Protein AF-G7QBJ7-F1 (afdb_monomer)

Mean predicted aligned error: 5.15 Å

Organism: NCBI:txid694327

Nearest PDB structures (foldseek):
  6ypa-assembly2_C  TM=7.314E-01  e=3.655E-12  Pyrococcus horikoshii
  2e2l-assembly1_D  TM=7.558E-01  e=8.523E-12  Helicobacter pylori 26695
  2plq-assembly1_A  TM=7.336E-01  e=1.871E-11  Aeribacillus pallidus
  3iw3-assembly1_B  TM=7.206E-01  e=2.857E-11  Pyrococcus abyssi GE5
  6i00-assembly1_J  TM=6.044E-01  e=1.219E-10  Arabidopsis thaliana

Radius of gyration: 20.42 Å; Cα contacts (8 Å, |Δi|>4): 662; chains: 1; bounding box: 50×56×76 Å

Foldseek 3Di:
DDDDPPPPPDDALADFKAKEKEWFAQQDPVQQQPQHLAGDPVSQVRLVVSVVVQLVVLLVDPDNGQEYEYAAQSHEPVCPVVVFQSCQQSLHWYWYKHGWDADPVQLEIWTWIKTWHHPCPPNDHHRGTDIDIDTAADDDPVRQVSSVVNVGGYDGDPDWDWDQRRNQFIEGEHEAVCLVDPVSLVVLQLHTQEYEYRHADLCLPVVVVSQLVSLQQSVHWYWYRYHLQNARTWTAHQFLDPVVGTFDGIGDHPDGDIDMTIDGRSLSVCQSPPPDRDPRGGDHHDPCSPDHDDDDDDDDDD

pLDDT: mean 92.94, std 12.21, range [29.64, 98.81]

Solvent-accessible surface area (backbone atoms only — not comparable to full-atom values): 16192 Å² total; per-residue (Å²): 138,80,84,81,81,78,79,79,81,88,70,82,78,48,38,63,61,45,33,38,28,40,34,21,43,49,66,51,65,83,63,19,48,72,89,43,76,47,67,32,68,72,46,37,55,50,31,49,53,46,50,53,52,39,54,51,52,46,72,70,35,94,69,64,41,54,31,37,41,29,10,35,53,51,40,46,69,92,47,51,67,56,54,37,40,51,26,2,59,69,24,19,32,37,38,30,13,29,36,52,46,71,40,76,93,76,38,28,35,33,48,35,33,40,40,31,41,21,77,36,52,90,83,36,55,39,82,47,46,56,78,44,76,45,45,33,48,49,74,42,74,68,54,49,52,54,40,44,74,69,73,31,40,81,48,65,29,87,68,82,62,78,43,80,52,71,41,58,41,26,35,35,73,39,46,42,58,40,66,76,37,62,68,61,46,60,68,42,38,72,62,34,44,35,40,40,33,20,15,73,52,83,64,35,67,64,51,49,55,47,43,61,46,44,12,42,66,33,58,19,31,26,40,37,34,18,22,5,36,54,14,43,26,38,28,35,37,43,38,48,51,68,82,66,13,55,69,42,76,47,79,55,59,67,40,74,44,70,50,73,48,73,42,72,25,38,68,48,48,41,60,72,70,48,96,77,46,72,81,73,55,43,54,76,77,39,90,57,60,78,75,67,77,86,83,79,89,82,91,75,94,128

Structure (mmCIF, N/CA/C/O backbone):
data_AF-G7QBJ7-F1
#
_entry.id   AF-G7QBJ7-F1
#
loop_
_atom_site.group_PDB
_atom_site.id
_atom_site.type_symbol
_atom_site.label_atom_id
_atom_site.label_alt_id
_atom_site.label_comp_id
_atom_site.label_asym_id
_atom_site.label_entity_id
_atom_site.label_seq_id
_atom_site.pdbx_PDB_ins_code
_atom_site.Cartn_x
_atom_site.Cartn_y
_atom_site.Cartn_z
_atom_site.occupancy
_atom_site.B_iso_or_equiv
_atom_site.auth_seq_id
_atom_site.auth_comp_id
_atom_site.auth_asym_id
_atom_site.auth_atom_id
_atom_site.pdbx_PDB_model_num
ATOM 1 N N . MET A 1 1 ? -7.398 7.544 54.988 1.00 34.91 1 MET A N 1
ATOM 2 C CA . MET A 1 1 ? -8.791 7.369 54.529 1.00 34.91 1 MET A CA 1
ATOM 3 C C . MET A 1 1 ? -8.799 7.696 53.042 1.00 34.91 1 MET A C 1
ATOM 5 O O . MET A 1 1 ? -8.660 8.855 52.691 1.00 34.91 1 MET A O 1
ATOM 9 N N . THR A 1 2 ? -8.480 6.676 52.235 1.00 31.91 2 THR A N 1
ATOM 10 C CA . THR A 1 2 ? -9.403 5.950 51.320 1.00 31.91 2 THR A CA 1
ATOM 11 C C . THR A 1 2 ? -9.617 6.727 50.020 1.00 31.91 2 THR A C 1
ATOM 13 O O . THR A 1 2 ? -10.348 7.705 49.999 1.00 31.91 2 THR A O 1
ATOM 16 N N . ASN A 1 3 ? -8.773 6.467 49.016 1.00 31.81 3 ASN A N 1
ATOM 17 C CA . ASN A 1 3 ? -9.049 5.574 47.875 1.00 31.81 3 ASN A CA 1
ATOM 18 C C . ASN A 1 3 ? -10.349 5.918 47.139 1.00 31.81 3 ASN A C 1
ATOM 20 O O . ASN A 1 3 ? -11.429 5.615 47.629 1.00 31.81 3 ASN A O 1
ATOM 24 N N . CYS A 1 4 ? -10.198 6.432 45.918 1.00 29.64 4 CYS A N 1
ATOM 25 C CA . CYS A 1 4 ? -11.107 6.153 44.812 1.00 29.64 4 CYS A CA 1
ATOM 26 C C . CYS A 1 4 ? -10.263 5.842 43.573 1.00 29.64 4 CYS A C 1
ATOM 28 O O . CYS A 1 4 ? -10.193 6.611 42.616 1.00 29.64 4 CYS A O 1
ATOM 30 N N . ASP A 1 5 ? -9.612 4.680 43.631 1.00 34.03 5 ASP A N 1
ATOM 31 C CA . ASP A 1 5 ? -9.422 3.850 42.452 1.00 34.03 5 ASP A CA 1
ATOM 32 C C . ASP A 1 5 ? -10.798 3.622 41.816 1.00 34.03 5 ASP A C 1
ATOM 34 O O . ASP A 1 5 ? -11.656 2.949 42.385 1.00 34.03 5 ASP A O 1
ATOM 38 N N . SER A 1 6 ? -11.006 4.172 40.626 1.00 34.88 6 SER A N 1
ATOM 39 C CA . SER A 1 6 ? -11.943 3.592 39.668 1.00 34.88 6 SER A CA 1
ATOM 40 C C . SER A 1 6 ? -11.106 2.952 38.570 1.00 34.88 6 SER A C 1
ATOM 42 O O . SER A 1 6 ? -10.873 3.510 37.501 1.00 34.88 6 SER A O 1
ATOM 44 N N . GLN A 1 7 ? -10.596 1.761 38.888 1.00 32.59 7 GLN A N 1
ATOM 45 C CA . GLN A 1 7 ? -10.118 0.823 37.886 1.00 32.59 7 GLN A CA 1
ATOM 46 C C . GLN A 1 7 ? -11.304 0.457 36.994 1.00 32.59 7 GLN A C 1
ATOM 48 O O . GLN A 1 7 ? -12.167 -0.337 37.369 1.00 32.59 7 GLN A O 1
ATOM 53 N N . ASN A 1 8 ? -11.356 1.074 35.816 1.00 31.94 8 ASN A N 1
ATOM 54 C CA . ASN A 1 8 ? -12.243 0.644 34.753 1.00 31.94 8 ASN A CA 1
ATOM 55 C C . ASN A 1 8 ? -11.643 -0.643 34.171 1.00 31.94 8 ASN A C 1
ATOM 57 O O . ASN A 1 8 ? -10.588 -0.628 33.536 1.00 31.94 8 ASN A O 1
ATOM 61 N N . THR A 1 9 ? -12.255 -1.773 34.499 1.00 35.66 9 THR A N 1
ATOM 62 C CA . THR A 1 9 ? -11.760 -3.103 34.150 1.00 35.66 9 THR A CA 1
ATOM 63 C C . THR A 1 9 ? -12.231 -3.482 32.740 1.00 35.66 9 THR A C 1
ATOM 65 O O . THR A 1 9 ? -13.424 -3.524 32.460 1.00 35.66 9 THR A O 1
ATOM 68 N N . ASN A 1 10 ? -11.253 -3.771 31.870 1.00 41.97 10 ASN A N 1
ATOM 69 C CA . ASN A 1 10 ? -11.343 -4.388 30.534 1.00 41.97 10 ASN A CA 1
ATOM 70 C C . ASN A 1 10 ? -11.957 -3.574 29.373 1.00 41.97 10 ASN A C 1
ATOM 72 O O . ASN A 1 10 ? -12.849 -4.057 28.680 1.00 41.97 10 ASN A O 1
ATOM 76 N N . GLY A 1 11 ? -11.403 -2.391 29.080 1.00 44.47 11 GLY A N 1
ATOM 77 C CA . GLY A 1 11 ? -11.575 -1.717 27.782 1.00 44.47 11 GLY A CA 1
ATOM 78 C C . GLY A 1 11 ? -10.265 -1.735 26.991 1.00 44.47 11 GLY A C 1
ATOM 79 O O . GLY A 1 11 ? -9.234 -1.314 27.509 1.00 44.47 11 GLY A O 1
ATOM 80 N N . SER A 1 12 ? -10.271 -2.245 25.759 1.00 58.22 12 SER A N 1
ATOM 81 C CA . SER A 1 12 ? -9.105 -2.227 24.866 1.00 58.22 12 SER A CA 1
ATOM 82 C C . SER A 1 12 ? -8.527 -0.807 24.747 1.00 58.22 12 SER A C 1
ATOM 84 O O . SER A 1 12 ? -9.277 0.119 24.439 1.00 58.22 12 SER A O 1
ATOM 86 N N . ASN A 1 13 ? -7.216 -0.630 24.955 1.00 86.94 13 ASN A N 1
ATOM 87 C CA . ASN A 1 13 ? -6.499 0.655 24.858 1.00 86.94 13 ASN A CA 1
ATOM 88 C C . ASN A 1 13 ? -6.323 1.113 23.391 1.00 86.94 13 ASN A C 1
ATOM 90 O O . ASN A 1 13 ? -5.218 1.419 22.946 1.00 86.94 13 ASN A O 1
ATOM 94 N N . LEU A 1 14 ? -7.403 1.070 22.610 1.00 94.38 14 LEU A N 1
ATOM 95 C CA . LEU A 1 14 ? -7.413 1.430 21.199 1.00 94.38 14 LEU A CA 1
ATOM 96 C C . LEU A 1 14 ? -7.636 2.932 21.032 1.00 94.38 14 LEU A C 1
ATOM 98 O O . LEU A 1 14 ? -8.426 3.551 21.740 1.00 94.38 14 LEU A O 1
ATOM 102 N N . SER A 1 15 ? -6.947 3.511 20.056 1.00 96.06 15 SER A N 1
ATOM 103 C CA . SER A 1 15 ? -7.169 4.883 19.609 1.00 96.06 15 SER A CA 1
ATOM 104 C C . SER A 1 15 ? -8.506 4.999 18.875 1.00 96.06 15 SER A C 1
ATOM 106 O O . SER A 1 15 ? -8.994 4.032 18.295 1.00 96.06 15 SER A O 1
ATOM 108 N N . GLU A 1 16 ? -9.100 6.193 18.852 1.00 96.56 16 GLU A N 1
ATOM 109 C CA . GLU A 1 16 ? -10.339 6.419 18.094 1.00 96.56 16 GLU A CA 1
ATOM 110 C C . GLU A 1 16 ? -10.097 6.338 16.582 1.00 96.56 16 GLU A C 1
ATOM 112 O O . GLU A 1 16 ? -10.842 5.673 15.856 1.00 96.56 16 GLU A O 1
ATOM 117 N N . PHE A 1 17 ? -9.018 6.976 16.119 1.00 97.31 17 PHE A N 1
ATOM 118 C CA . PHE A 1 17 ? -8.678 7.091 14.707 1.00 97.31 17 PHE A CA 1
ATOM 119 C C . PHE A 1 17 ? -7.207 6.799 14.446 1.00 97.31 17 PHE A C 1
ATOM 121 O O . PHE A 1 17 ? -6.350 7.167 15.242 1.00 97.31 17 PHE A O 1
ATOM 128 N N . LEU A 1 18 ? -6.932 6.226 13.277 1.00 97.69 18 LEU A N 1
ATOM 129 C CA . LEU A 1 18 ? -5.602 6.108 12.689 1.00 97.69 18 LEU A CA 1
ATOM 130 C C . LEU A 1 18 ? -5.458 7.142 11.565 1.00 97.69 18 LEU A C 1
ATOM 132 O O . LEU A 1 18 ? -6.274 7.161 10.640 1.00 97.69 18 LEU A O 1
ATOM 136 N N . ARG A 1 19 ? -4.434 7.999 11.618 1.00 97.44 19 ARG A N 1
ATOM 137 C CA . ARG A 1 19 ? -4.158 8.991 10.568 1.00 97.44 19 ARG A CA 1
ATOM 138 C C . ARG A 1 19 ? -3.178 8.434 9.547 1.00 97.44 19 ARG A C 1
ATOM 140 O O . ARG A 1 19 ? -2.074 8.022 9.900 1.00 97.44 19 ARG A O 1
ATOM 147 N N . ILE A 1 20 ? -3.556 8.494 8.275 1.00 97.69 20 ILE A N 1
ATOM 148 C CA . ILE A 1 20 ? -2.751 7.988 7.160 1.00 97.69 20 ILE A CA 1
ATOM 149 C C . ILE A 1 20 ? -2.362 9.137 6.241 1.00 97.69 20 ILE A C 1
ATOM 151 O O . ILE A 1 20 ? -3.236 9.858 5.764 1.00 97.69 20 ILE A O 1
ATOM 155 N N . GLY A 1 21 ? -1.067 9.282 5.966 1.00 97.69 21 GLY A N 1
ATOM 156 C CA . GLY A 1 21 ? -0.543 10.161 4.926 1.00 97.69 21 GLY A CA 1
ATOM 157 C C . GLY A 1 21 ? -0.309 9.384 3.633 1.00 97.69 21 GLY A C 1
ATOM 158 O O . GLY A 1 21 ? 0.563 8.525 3.588 1.00 97.69 21 GLY A O 1
ATOM 159 N N . LEU A 1 22 ? -1.066 9.674 2.581 1.00 97.56 22 LEU A N 1
ATOM 160 C CA . LEU A 1 22 ? -0.862 9.113 1.248 1.00 97.56 22 LEU A CA 1
ATOM 161 C C . LEU A 1 22 ? 0.070 10.030 0.454 1.00 97.56 22 LEU A C 1
ATOM 163 O O . LEU A 1 22 ? -0.214 11.222 0.350 1.00 97.56 22 LEU A O 1
ATOM 167 N N . ILE A 1 23 ? 1.136 9.483 -0.135 1.00 97.94 23 ILE A N 1
ATOM 168 C CA . ILE A 1 23 ? 1.996 10.194 -1.095 1.00 97.94 23 ILE A CA 1
ATOM 169 C C . ILE A 1 23 ? 1.974 9.424 -2.414 1.00 97.94 23 ILE A C 1
ATOM 171 O O . ILE A 1 23 ? 2.591 8.372 -2.535 1.00 97.94 23 ILE A O 1
ATOM 175 N N . GLN A 1 24 ? 1.286 9.960 -3.418 1.00 96.75 24 GLN A N 1
ATOM 176 C CA . GLN A 1 24 ? 1.197 9.373 -4.754 1.00 96.75 24 GLN A CA 1
ATOM 177 C C . GLN A 1 24 ? 2.288 9.963 -5.647 1.00 96.75 24 GLN A C 1
ATOM 179 O O . GLN A 1 24 ? 2.124 11.056 -6.192 1.00 96.75 24 GLN A O 1
ATOM 184 N N . THR A 1 25 ? 3.400 9.244 -5.797 1.00 96.94 25 THR A N 1
ATOM 185 C CA . THR A 1 25 ? 4.447 9.605 -6.764 1.00 96.94 25 THR A CA 1
ATOM 186 C C . THR A 1 25 ? 3.974 9.340 -8.189 1.00 96.94 25 THR A C 1
ATOM 188 O O . THR A 1 25 ? 3.170 8.439 -8.438 1.00 96.94 25 THR A O 1
ATOM 191 N N . THR A 1 26 ? 4.487 10.102 -9.148 1.00 97.12 26 THR A N 1
ATOM 192 C CA . THR A 1 26 ? 4.099 10.020 -10.563 1.00 97.12 26 THR A CA 1
ATOM 193 C C . THR A 1 26 ? 5.095 9.230 -11.412 1.00 97.12 26 THR A C 1
ATOM 195 O O . THR A 1 26 ? 5.217 9.491 -12.608 1.00 97.12 26 THR A O 1
ATOM 198 N N . LEU A 1 27 ? 5.822 8.284 -10.802 1.00 96.19 27 LEU A N 1
ATOM 199 C CA . LEU A 1 27 ? 6.822 7.428 -11.459 1.00 96.19 27 LEU A CA 1
ATOM 200 C C . LEU A 1 27 ? 6.277 6.811 -12.757 1.00 96.19 27 LEU A C 1
ATOM 202 O O . LEU A 1 27 ? 5.204 6.206 -12.749 1.00 96.19 27 LEU A O 1
ATOM 206 N N . ASP A 1 28 ? 7.022 6.938 -13.856 1.00 95.50 28 ASP A N 1
ATOM 207 C CA . ASP A 1 28 ? 6.629 6.447 -15.180 1.00 95.50 28 ASP A CA 1
ATOM 208 C C . ASP A 1 28 ? 7.382 5.156 -15.514 1.00 95.50 28 ASP A C 1
ATOM 210 O O . ASP A 1 28 ? 8.604 5.142 -15.671 1.00 95.50 28 ASP A O 1
ATOM 214 N N . ASN A 1 29 ? 6.646 4.056 -15.662 1.00 92.88 29 ASN A N 1
ATOM 215 C CA . ASN A 1 29 ? 7.219 2.745 -15.939 1.00 92.88 29 ASN A CA 1
ATOM 216 C C . ASN A 1 29 ? 7.955 2.679 -17.284 1.00 92.88 29 ASN A C 1
ATOM 218 O O . ASN A 1 29 ? 8.901 1.904 -17.411 1.00 92.88 29 ASN A O 1
ATOM 222 N N . ASN A 1 30 ? 7.546 3.480 -18.273 1.00 92.19 30 ASN A N 1
ATOM 223 C CA . ASN A 1 30 ? 8.166 3.499 -19.600 1.00 92.19 30 ASN A CA 1
ATOM 224 C C . ASN A 1 30 ? 9.527 4.197 -19.594 1.00 92.19 30 ASN A C 1
ATOM 226 O O . ASN A 1 30 ? 10.270 4.077 -20.563 1.00 92.19 30 ASN A O 1
ATOM 230 N N . VAL A 1 31 ? 9.849 4.921 -18.521 1.00 94.69 31 VAL A N 1
ATOM 231 C CA . VAL A 1 31 ? 11.162 5.534 -18.313 1.00 94.69 31 VAL A CA 1
ATOM 232 C C . VAL A 1 31 ? 11.950 4.740 -17.273 1.00 94.69 31 VAL A C 1
ATOM 234 O O . VAL A 1 31 ? 13.137 4.492 -17.467 1.00 94.69 31 VAL A O 1
ATOM 237 N N . ALA A 1 32 ? 11.289 4.284 -16.205 1.00 95.31 32 ALA A N 1
ATOM 238 C CA . ALA A 1 32 ? 11.935 3.659 -15.057 1.00 95.31 32 ALA A CA 1
ATOM 239 C C . ALA A 1 32 ? 12.617 2.327 -15.392 1.00 95.31 32 ALA A C 1
ATOM 241 O O . ALA A 1 32 ? 13.733 2.107 -14.938 1.00 95.31 32 ALA A O 1
ATOM 242 N N . TRP A 1 33 ? 11.996 1.452 -16.189 1.00 95.75 33 TRP A N 1
ATOM 243 C CA . TRP A 1 33 ? 12.483 0.078 -16.396 1.00 95.75 33 TRP A CA 1
ATOM 244 C C . TRP A 1 33 ? 12.627 -0.271 -17.877 1.00 95.75 33 TRP A C 1
ATOM 246 O O . TRP A 1 33 ? 12.040 -1.231 -18.371 1.00 95.75 33 TRP A O 1
ATOM 256 N N . THR A 1 34 ? 13.399 0.532 -18.612 1.00 93.44 34 THR A N 1
ATOM 257 C CA . THR A 1 34 ? 13.576 0.362 -20.068 1.00 93.44 34 THR A CA 1
ATOM 258 C C . THR A 1 34 ? 14.581 -0.726 -20.438 1.00 93.44 34 THR A C 1
ATOM 260 O O . THR A 1 34 ? 14.342 -1.493 -21.367 1.00 93.44 34 THR A O 1
ATOM 263 N N . LYS A 1 35 ? 15.715 -0.795 -19.731 1.00 92.50 35 LYS A N 1
ATOM 264 C CA . LYS A 1 35 ? 16.830 -1.703 -20.065 1.00 92.50 35 LYS A CA 1
ATOM 265 C C . LYS A 1 35 ? 16.924 -2.919 -19.151 1.00 92.50 35 LYS A C 1
ATOM 267 O O . LYS A 1 35 ? 17.464 -3.945 -19.550 1.00 92.50 35 LYS A O 1
ATOM 272 N N . ALA A 1 36 ? 16.457 -2.774 -17.918 1.00 94.06 36 ALA A N 1
ATOM 273 C CA . ALA A 1 36 ? 16.531 -3.778 -16.870 1.00 94.06 36 ALA A CA 1
ATOM 274 C C . ALA A 1 36 ? 15.437 -3.502 -15.824 1.00 94.06 36 ALA A C 1
ATOM 276 O O . ALA A 1 36 ? 14.946 -2.372 -15.742 1.00 94.06 36 ALA A O 1
ATOM 277 N N . PRO A 1 37 ? 15.094 -4.481 -14.968 1.00 94.75 37 PRO A N 1
ATOM 278 C CA . PRO A 1 37 ? 14.234 -4.269 -13.805 1.00 94.75 37 PRO A CA 1
ATOM 279 C C . PRO A 1 37 ? 15.033 -3.585 -12.687 1.00 94.75 37 PRO A C 1
ATOM 281 O O . PRO A 1 37 ? 15.289 -4.148 -11.627 1.00 94.75 37 PRO A O 1
ATOM 284 N N . ARG A 1 38 ? 15.505 -2.377 -12.982 1.00 95.56 38 ARG A N 1
ATOM 285 C CA . ARG A 1 38 ? 16.173 -1.453 -12.074 1.00 95.56 38 ARG A CA 1
ATOM 286 C C . ARG A 1 38 ? 15.850 -0.045 -12.545 1.00 95.56 38 ARG A C 1
ATOM 288 O O . ARG A 1 38 ? 16.002 0.230 -13.732 1.00 95.56 38 ARG A O 1
ATOM 295 N N . MET A 1 39 ? 15.420 0.809 -11.625 1.00 97.19 39 MET A N 1
ATOM 296 C CA . MET A 1 39 ? 15.006 2.169 -11.937 1.00 97.19 39 MET A CA 1
ATOM 297 C C . MET A 1 39 ? 16.145 2.956 -12.599 1.00 97.19 39 MET A C 1
ATOM 299 O O . MET A 1 39 ? 17.260 3.025 -12.077 1.00 97.19 39 MET A O 1
ATOM 303 N N . GLU A 1 40 ? 15.870 3.539 -13.764 1.00 97.75 40 GLU A N 1
ATOM 304 C CA . GLU A 1 40 ? 16.783 4.444 -14.460 1.00 97.75 40 GLU A CA 1
ATOM 305 C C . GLU A 1 40 ? 17.016 5.716 -13.630 1.00 97.75 40 GLU A C 1
ATOM 307 O O . GLU A 1 40 ? 16.108 6.238 -12.978 1.00 97.75 40 GLU A O 1
ATOM 312 N N . LEU A 1 41 ? 18.243 6.248 -13.682 1.00 97.00 41 LEU A N 1
ATOM 313 C CA . LEU A 1 41 ? 18.704 7.318 -12.787 1.00 97.00 41 LEU A CA 1
ATOM 314 C C . LEU A 1 41 ? 17.816 8.574 -12.824 1.00 97.00 41 LEU A C 1
ATOM 316 O O . LEU A 1 41 ? 17.597 9.212 -11.797 1.00 97.00 41 LEU A O 1
ATOM 320 N N . SER A 1 42 ? 17.298 8.939 -13.999 1.00 96.38 42 SER A N 1
ATOM 321 C CA . SER A 1 42 ? 16.409 10.097 -14.143 1.00 96.38 42 SER A CA 1
ATOM 322 C C . SER A 1 42 ? 15.108 9.929 -13.357 1.00 96.38 42 SER A C 1
ATOM 324 O O . SER A 1 42 ? 14.664 10.874 -12.703 1.00 96.38 42 SER A O 1
ATOM 326 N N . GLU A 1 43 ? 14.522 8.730 -13.387 1.00 96.88 43 GLU A N 1
ATOM 327 C CA . GLU A 1 43 ? 13.305 8.419 -12.634 1.00 96.88 43 GLU A CA 1
ATOM 328 C C . GLU A 1 43 ? 13.595 8.233 -11.153 1.00 96.88 43 GLU A C 1
ATOM 330 O O . GLU A 1 43 ? 12.812 8.705 -10.336 1.00 96.88 43 GLU A O 1
ATOM 335 N N . GLU A 1 44 ? 14.740 7.648 -10.794 1.00 97.75 44 GLU A N 1
ATOM 336 C CA . GLU A 1 44 ? 15.191 7.560 -9.402 1.00 97.75 44 GLU A CA 1
ATOM 337 C C . GLU A 1 44 ? 15.259 8.947 -8.752 1.00 97.75 44 GLU A C 1
ATOM 339 O O . GLU A 1 44 ? 14.647 9.173 -7.706 1.00 97.75 44 GLU A O 1
ATOM 344 N N . ILE A 1 45 ? 15.934 9.902 -9.402 1.00 97.88 45 ILE A N 1
ATOM 345 C CA . ILE A 1 45 ? 16.056 11.278 -8.906 1.00 97.88 45 ILE A CA 1
ATOM 346 C C . ILE A 1 45 ? 14.676 11.935 -8.794 1.00 97.88 45 ILE A C 1
ATOM 348 O O . ILE A 1 45 ? 14.377 12.602 -7.800 1.00 97.88 45 ILE A O 1
ATOM 352 N N . ARG A 1 46 ? 13.820 11.768 -9.807 1.00 97.50 46 ARG A N 1
ATOM 353 C CA . ARG A 1 46 ? 12.486 12.378 -9.830 1.00 97.50 46 ARG A CA 1
ATOM 354 C C . ARG A 1 46 ? 11.577 11.808 -8.742 1.00 97.50 46 ARG A C 1
ATOM 356 O O . ARG A 1 46 ? 11.008 12.581 -7.971 1.00 97.50 46 ARG A O 1
ATOM 363 N N . ALA A 1 47 ? 11.481 10.483 -8.651 1.00 97.88 47 ALA A N 1
ATOM 364 C CA . ALA A 1 47 ? 10.685 9.785 -7.650 1.00 97.88 47 ALA A CA 1
ATOM 365 C C . ALA A 1 47 ? 11.159 10.139 -6.240 1.00 97.88 47 ALA A C 1
ATOM 367 O O . ALA A 1 47 ? 10.346 10.498 -5.391 1.00 97.88 47 ALA A O 1
ATOM 368 N N . TRP A 1 48 ? 12.473 10.137 -5.996 1.00 98.56 48 TRP A N 1
ATOM 369 C CA . TRP A 1 48 ? 13.011 10.516 -4.694 1.00 98.56 48 TRP A CA 1
ATOM 370 C C . TRP A 1 48 ? 12.688 11.968 -4.318 1.00 98.56 48 TRP A C 1
ATOM 372 O O . TRP A 1 48 ? 12.244 12.222 -3.197 1.00 98.56 48 TRP A O 1
ATOM 382 N N . ASN A 1 49 ? 12.813 12.912 -5.254 1.00 98.44 49 ASN A N 1
ATOM 383 C CA . ASN A 1 49 ? 12.432 14.307 -5.021 1.00 98.44 49 ASN A CA 1
ATOM 384 C C . ASN A 1 49 ? 10.945 14.452 -4.650 1.00 98.44 49 ASN A C 1
ATOM 386 O O . ASN A 1 49 ? 10.606 15.223 -3.751 1.00 98.44 49 ASN A O 1
ATOM 390 N N . GLU A 1 50 ? 10.050 13.721 -5.318 1.00 98.44 50 GLU A N 1
ATOM 391 C CA . GLU A 1 50 ? 8.620 13.703 -4.985 1.00 98.44 50 GLU A CA 1
ATOM 392 C C . GLU A 1 50 ? 8.360 13.109 -3.595 1.00 98.44 50 GLU A C 1
ATOM 394 O O . GLU A 1 50 ? 7.606 13.688 -2.811 1.00 98.44 50 GLU A O 1
ATOM 399 N N . ILE A 1 51 ? 9.039 12.015 -3.239 1.00 98.69 51 ILE A N 1
ATOM 400 C CA . ILE A 1 51 ? 8.959 11.407 -1.902 1.00 98.69 51 ILE A CA 1
ATOM 401 C C . ILE A 1 51 ? 9.400 12.406 -0.829 1.00 98.69 51 ILE A C 1
ATOM 403 O O . ILE A 1 51 ? 8.693 12.599 0.161 1.00 98.69 51 ILE A O 1
ATOM 407 N N . GLN A 1 52 ? 10.532 13.087 -1.028 1.00 98.38 52 GLN A N 1
ATOM 408 C CA . GLN A 1 52 ? 11.027 14.092 -0.086 1.00 98.38 52 GLN A CA 1
ATOM 409 C C . GLN A 1 52 ? 10.049 15.260 0.075 1.00 98.38 52 GLN A C 1
ATOM 411 O O . GLN A 1 52 ? 9.775 15.672 1.202 1.00 98.38 52 GLN A O 1
ATOM 416 N N . ARG A 1 53 ? 9.477 15.767 -1.027 1.00 97.94 53 ARG A N 1
ATOM 417 C CA . ARG A 1 53 ? 8.439 16.813 -0.981 1.00 97.94 53 ARG A CA 1
ATOM 418 C C . ARG A 1 53 ? 7.198 16.343 -0.225 1.00 97.94 53 ARG A C 1
ATOM 420 O O . ARG A 1 53 ? 6.662 17.099 0.584 1.00 97.94 53 ARG A O 1
ATOM 427 N N . GLY A 1 54 ? 6.771 15.100 -0.448 1.00 97.69 54 GLY A N 1
ATOM 428 C CA . GLY A 1 54 ? 5.643 14.489 0.252 1.00 97.69 54 GLY A CA 1
ATOM 429 C C . GLY A 1 54 ? 5.865 14.389 1.756 1.00 97.69 54 GLY A C 1
ATOM 430 O O . GLY A 1 54 ? 5.043 14.865 2.537 1.00 97.69 54 GLY A O 1
ATOM 431 N N . LEU A 1 55 ? 7.013 13.852 2.170 1.00 97.12 55 LEU A N 1
ATOM 432 C CA . LEU A 1 55 ? 7.376 13.726 3.583 1.00 97.12 55 LEU A CA 1
ATOM 433 C C . LEU A 1 55 ? 7.547 15.095 4.261 1.00 97.12 55 LEU A C 1
ATOM 435 O O . LEU A 1 55 ? 7.116 15.272 5.400 1.00 97.12 55 LEU A O 1
ATOM 439 N N . ALA A 1 56 ? 8.112 16.084 3.561 1.00 96.12 56 ALA A N 1
ATOM 440 C CA . ALA A 1 56 ? 8.224 17.451 4.067 1.00 96.12 56 ALA A CA 1
ATOM 441 C C . ALA A 1 56 ? 6.845 18.101 4.275 1.00 96.12 56 ALA A C 1
ATOM 443 O O . ALA A 1 56 ? 6.592 18.675 5.332 1.00 96.12 56 ALA A O 1
ATOM 444 N N . SER A 1 57 ? 5.932 17.957 3.308 1.00 94.31 57 SER A N 1
ATOM 445 C CA . SER A 1 57 ? 4.553 18.448 3.425 1.00 94.31 57 SER A CA 1
ATOM 446 C C . SER A 1 57 ? 3.814 17.797 4.596 1.00 94.31 57 SER A C 1
ATOM 448 O O . SER A 1 57 ? 3.149 18.488 5.366 1.00 94.31 57 SER A O 1
ATOM 450 N N . ILE A 1 58 ? 3.996 16.487 4.786 1.00 91.00 58 ILE A N 1
ATOM 451 C CA . ILE A 1 58 ? 3.451 15.746 5.926 1.00 91.00 58 ILE A CA 1
ATOM 452 C C . ILE A 1 58 ? 3.992 16.273 7.259 1.00 91.00 58 ILE A C 1
ATOM 454 O O . ILE A 1 58 ? 3.222 16.447 8.201 1.00 91.00 58 ILE A O 1
ATOM 458 N N . ASN A 1 59 ? 5.291 16.562 7.351 1.00 89.94 59 ASN A N 1
ATOM 459 C CA . ASN A 1 59 ? 5.886 17.100 8.575 1.00 89.94 59 ASN A CA 1
ATOM 460 C C . ASN A 1 59 ? 5.307 18.472 8.959 1.00 89.94 59 ASN A C 1
ATOM 462 O O . ASN A 1 59 ? 5.164 18.778 10.143 1.00 89.94 59 ASN A O 1
ATOM 466 N N . SER A 1 60 ? 4.966 19.285 7.957 1.00 88.44 60 SER A N 1
ATOM 467 C CA . SER A 1 60 ? 4.337 20.597 8.133 1.00 88.44 60 SER A CA 1
ATOM 468 C C . SER A 1 60 ? 2.818 20.538 8.333 1.00 88.44 60 SER A C 1
ATOM 470 O O . SER A 1 60 ? 2.214 21.564 8.641 1.00 88.44 60 SER A O 1
ATOM 472 N N . SER A 1 61 ? 2.185 19.371 8.166 1.00 84.75 61 SER A N 1
ATOM 473 C CA . SER A 1 61 ? 0.744 19.206 8.365 1.00 84.75 61 SER A CA 1
ATOM 474 C C . SER A 1 61 ? 0.375 19.384 9.845 1.00 84.75 61 SER A C 1
ATOM 476 O O . SER A 1 61 ? 1.014 18.774 10.709 1.00 84.75 61 SER A O 1
ATOM 478 N N . PRO A 1 62 ? -0.699 20.133 10.173 1.00 83.50 62 PRO A N 1
ATOM 479 C CA . PRO A 1 62 ? -1.220 20.181 11.541 1.00 83.50 62 PRO A CA 1
ATOM 480 C C . PRO A 1 62 ? -1.745 18.810 11.998 1.00 83.50 62 PRO A C 1
ATOM 482 O O . PRO A 1 62 ? -1.748 18.501 13.189 1.00 83.50 62 PRO A O 1
ATOM 485 N N . PHE A 1 63 ? -2.141 17.959 11.049 1.00 85.69 63 PHE A N 1
ATOM 486 C CA . PHE A 1 63 ? -2.532 16.577 11.289 1.00 85.69 63 PHE A CA 1
ATOM 487 C C . PHE A 1 63 ? -1.371 15.664 10.908 1.00 85.69 63 PHE A C 1
ATOM 489 O O . PHE A 1 63 ? -1.262 15.233 9.757 1.00 85.69 63 PHE A O 1
ATOM 496 N N . LYS A 1 64 ? -0.485 15.391 11.869 1.00 91.06 64 LYS A N 1
ATOM 497 C CA . LYS A 1 64 ? 0.611 14.440 11.664 1.00 91.06 6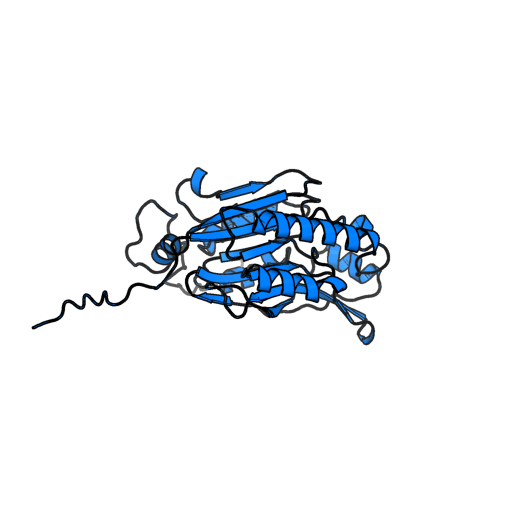4 LYS A CA 1
ATOM 498 C C . LYS A 1 64 ? 0.046 13.026 11.493 1.00 91.06 64 LYS A C 1
ATOM 500 O O . LYS A 1 64 ? -0.722 12.601 12.353 1.00 91.06 64 LYS A O 1
ATOM 505 N N . PRO A 1 65 ? 0.371 12.314 10.406 1.00 95.75 65 PRO A N 1
ATOM 506 C CA . PRO A 1 65 ? -0.054 10.939 10.225 1.00 95.75 65 PRO A CA 1
ATOM 507 C C . PRO A 1 65 ? 0.717 10.009 11.156 1.00 95.75 65 PRO A C 1
ATOM 509 O O . PRO A 1 65 ? 1.869 10.270 11.487 1.00 95.75 65 PRO A O 1
ATOM 512 N N . ASP A 1 66 ? 0.087 8.905 11.534 1.00 97.19 66 ASP A N 1
ATOM 513 C CA . ASP A 1 66 ? 0.718 7.839 12.311 1.00 97.19 66 ASP A CA 1
ATOM 514 C C . ASP A 1 66 ? 1.444 6.853 11.369 1.00 97.19 66 ASP A C 1
ATOM 516 O O . ASP A 1 66 ? 2.456 6.248 11.737 1.00 97.19 66 ASP A O 1
ATOM 520 N N . ILE A 1 67 ? 0.951 6.743 10.125 1.00 98.25 67 ILE A N 1
ATOM 521 C CA . ILE A 1 67 ? 1.516 5.936 9.036 1.00 98.25 67 ILE A CA 1
ATOM 522 C C . ILE A 1 67 ? 1.535 6.750 7.739 1.00 98.25 67 ILE A C 1
ATOM 524 O O . ILE A 1 67 ? 0.552 7.403 7.386 1.00 98.25 67 ILE A O 1
ATOM 528 N N . VAL A 1 68 ? 2.627 6.662 6.984 1.00 98.44 68 VAL A N 1
ATOM 529 C CA . VAL A 1 68 ? 2.732 7.166 5.613 1.00 98.44 68 VAL A CA 1
ATOM 530 C C . VAL A 1 68 ? 2.778 5.995 4.640 1.00 98.44 68 VAL A C 1
ATOM 532 O O . VAL A 1 68 ? 3.566 5.068 4.824 1.00 98.44 68 VAL A O 1
ATOM 535 N N . ILE A 1 69 ? 1.953 6.053 3.596 1.00 98.75 69 ILE A N 1
ATOM 536 C CA . ILE A 1 69 ? 1.880 5.052 2.532 1.00 98.75 69 ILE A CA 1
ATOM 537 C C . ILE A 1 69 ? 2.284 5.639 1.178 1.00 98.75 69 ILE A C 1
ATOM 539 O O . ILE A 1 69 ? 1.881 6.749 0.819 1.00 98.75 69 ILE A O 1
ATOM 543 N N . LEU A 1 70 ? 3.061 4.861 0.426 1.00 98.81 70 LEU A N 1
ATOM 544 C CA . LEU A 1 70 ? 3.485 5.150 -0.939 1.00 98.81 70 LEU A CA 1
ATOM 545 C C . LEU A 1 70 ? 3.182 3.967 -1.878 1.00 98.81 70 LEU A C 1
ATOM 547 O O . LEU A 1 70 ? 3.117 2.830 -1.411 1.00 98.81 70 LEU A O 1
ATOM 551 N N . PRO A 1 71 ? 3.043 4.204 -3.193 1.00 98.62 71 PRO A N 1
ATOM 552 C CA . PRO A 1 71 ? 2.729 3.175 -4.180 1.00 98.62 71 PRO A CA 1
ATOM 553 C C . PRO A 1 71 ? 3.730 2.016 -4.255 1.00 98.62 71 PRO A C 1
ATOM 555 O O . PRO A 1 71 ? 4.845 2.060 -3.726 1.00 98.62 71 PRO A O 1
ATOM 558 N N . GLU A 1 72 ? 3.334 0.976 -4.989 1.00 98.56 72 GLU A N 1
ATOM 559 C CA . GLU A 1 72 ? 4.237 -0.091 -5.425 1.00 98.56 72 GLU A CA 1
ATOM 560 C C . GLU A 1 72 ? 5.411 0.497 -6.233 1.00 98.56 72 GLU A C 1
ATOM 562 O O . GLU A 1 72 ? 5.230 1.448 -6.993 1.00 98.56 72 GLU A O 1
ATOM 567 N N . LEU A 1 73 ? 6.614 -0.069 -6.053 1.00 98.25 73 LEU A N 1
ATOM 568 C CA . LEU A 1 73 ? 7.858 0.314 -6.740 1.00 98.25 73 LEU A CA 1
ATOM 569 C C . LEU A 1 73 ? 8.263 1.804 -6.621 1.00 98.25 73 LEU A C 1
ATOM 571 O O . LEU A 1 73 ? 9.148 2.264 -7.339 1.00 98.25 73 LEU A O 1
ATOM 575 N N . ALA A 1 74 ? 7.652 2.565 -5.708 1.00 98.25 74 ALA A N 1
ATOM 576 C CA . ALA A 1 74 ? 7.857 4.008 -5.607 1.00 98.25 74 ALA A CA 1
ATOM 577 C C . ALA A 1 74 ? 9.248 4.406 -5.088 1.00 98.25 74 ALA A C 1
ATOM 579 O O . ALA A 1 74 ? 9.794 5.411 -5.540 1.00 98.25 74 ALA A O 1
ATOM 580 N N . LEU A 1 75 ? 9.807 3.663 -4.125 1.00 98.69 75 LEU A N 1
ATOM 581 C CA . LEU A 1 75 ? 11.063 4.011 -3.460 1.00 98.69 75 LEU A CA 1
ATOM 582 C C . LEU A 1 75 ? 12.276 3.416 -4.199 1.00 98.69 75 LEU A C 1
ATOM 584 O O . LEU A 1 75 ? 12.435 2.189 -4.212 1.00 98.69 75 LEU A O 1
ATOM 588 N N . PRO A 1 76 ? 13.200 4.245 -4.717 1.00 98.38 76 PRO A N 1
ATOM 589 C CA . PRO A 1 76 ? 14.450 3.745 -5.276 1.00 98.38 76 PRO A CA 1
ATOM 590 C C . PRO A 1 76 ? 15.341 3.123 -4.194 1.00 98.38 76 PRO A C 1
ATOM 592 O O . PRO A 1 76 ? 15.486 3.660 -3.089 1.00 98.38 76 PRO A O 1
ATOM 595 N N . ARG A 1 77 ? 15.993 2.000 -4.516 1.00 97.69 77 ARG A N 1
ATOM 596 C CA . ARG A 1 77 ? 16.824 1.247 -3.556 1.00 97.69 77 ARG A CA 1
ATOM 597 C C . ARG A 1 77 ? 17.942 2.063 -2.894 1.00 97.69 77 ARG A C 1
ATOM 599 O O . ARG A 1 77 ? 18.108 1.908 -1.679 1.00 97.69 77 ARG A O 1
ATOM 606 N N . PRO A 1 78 ? 18.687 2.936 -3.604 1.00 98.19 78 PRO A N 1
ATOM 607 C CA . PRO A 1 78 ? 19.739 3.746 -2.981 1.00 98.19 78 PRO A CA 1
ATOM 608 C C . PRO A 1 78 ? 19.241 4.639 -1.835 1.00 98.19 78 PRO A C 1
ATOM 610 O O . PRO A 1 78 ? 19.995 4.922 -0.903 1.00 98.19 78 PRO A O 1
ATOM 613 N N . HIS A 1 79 ? 17.956 5.004 -1.839 1.00 98.50 79 HIS A N 1
ATOM 614 C CA . HIS A 1 79 ? 17.356 5.916 -0.866 1.00 98.50 79 HIS A CA 1
ATOM 615 C C . HIS A 1 79 ? 16.651 5.229 0.312 1.00 98.50 79 HIS A C 1
ATOM 617 O O . HIS A 1 79 ? 16.122 5.908 1.191 1.00 98.50 79 HIS A O 1
ATOM 623 N N . ILE A 1 80 ? 16.703 3.894 0.424 1.00 98.62 80 ILE A N 1
ATOM 624 C CA . ILE A 1 80 ? 16.120 3.158 1.565 1.00 98.62 80 ILE A CA 1
ATOM 625 C C . ILE A 1 80 ? 16.664 3.663 2.907 1.00 98.62 80 ILE A C 1
ATOM 627 O O . ILE A 1 80 ? 15.919 3.794 3.881 1.00 98.62 80 ILE A O 1
ATOM 631 N N . ARG A 1 81 ? 17.970 3.952 2.989 1.00 98.12 81 ARG A N 1
ATOM 632 C CA . ARG A 1 81 ? 18.583 4.441 4.234 1.00 98.12 81 ARG A CA 1
ATOM 633 C C . ARG A 1 81 ? 18.024 5.804 4.632 1.00 98.12 81 ARG A C 1
ATOM 635 O O . ARG A 1 81 ? 17.727 6.011 5.808 1.00 98.12 81 ARG A O 1
ATOM 642 N N . ASP A 1 82 ? 17.880 6.704 3.667 1.00 98.25 82 ASP A N 1
ATOM 643 C CA . ASP A 1 82 ? 17.359 8.046 3.902 1.00 98.25 82 ASP A CA 1
ATOM 644 C C . ASP A 1 82 ? 15.876 8.012 4.255 1.00 98.25 82 ASP A C 1
ATOM 646 O O . ASP A 1 82 ? 15.480 8.636 5.235 1.00 98.25 82 ASP A O 1
ATOM 650 N N . PHE A 1 83 ? 15.081 7.206 3.548 1.00 98.50 83 PHE A N 1
ATOM 651 C CA . PHE A 1 83 ? 13.665 7.012 3.852 1.00 98.50 83 PHE A CA 1
ATOM 652 C C . PHE A 1 83 ? 13.448 6.527 5.292 1.00 98.50 83 PHE A C 1
ATOM 654 O O . PHE A 1 83 ? 12.652 7.110 6.027 1.00 98.50 83 PHE A O 1
ATOM 661 N N . LYS A 1 84 ? 14.216 5.521 5.739 1.00 98.25 84 LYS A N 1
ATOM 662 C CA . LYS A 1 84 ? 14.186 5.045 7.134 1.00 98.25 84 LYS A CA 1
ATOM 663 C C . LYS A 1 84 ? 14.498 6.153 8.133 1.00 98.25 84 LYS A C 1
ATOM 665 O O . LYS A 1 84 ? 13.797 6.280 9.130 1.00 98.25 84 LYS A O 1
ATOM 670 N N . ARG A 1 85 ? 15.561 6.923 7.882 1.00 97.38 85 ARG A N 1
ATOM 671 C CA . ARG A 1 85 ? 15.974 8.024 8.760 1.00 97.38 85 ARG A CA 1
ATOM 672 C C . ARG A 1 85 ? 14.869 9.071 8.875 1.00 97.38 85 ARG A C 1
ATOM 674 O O . ARG A 1 85 ? 14.509 9.423 9.990 1.00 97.38 85 ARG A O 1
ATOM 681 N N . ILE A 1 86 ? 14.293 9.493 7.749 1.00 97.19 86 ILE A N 1
ATOM 682 C CA . ILE A 1 86 ? 13.204 10.475 7.737 1.00 97.19 86 ILE A CA 1
ATOM 683 C C . ILE A 1 86 ? 11.990 9.933 8.505 1.00 97.19 86 ILE A C 1
ATOM 685 O O . ILE A 1 86 ? 11.447 10.634 9.350 1.00 97.19 86 ILE A O 1
ATOM 689 N N . CYS A 1 87 ? 11.594 8.671 8.297 1.00 97.19 87 CYS A N 1
ATOM 690 C CA . CYS A 1 87 ? 10.492 8.067 9.060 1.00 97.19 87 CYS A CA 1
ATOM 691 C C . CYS A 1 87 ? 10.768 8.050 10.575 1.00 97.19 87 CYS A C 1
ATOM 693 O O . CYS A 1 87 ? 9.876 8.361 11.364 1.00 97.19 87 CYS A O 1
ATOM 695 N N . ALA A 1 88 ? 12.005 7.743 10.987 1.00 96.69 88 ALA A N 1
ATOM 696 C CA . ALA A 1 88 ? 12.407 7.760 12.394 1.00 96.69 88 ALA A CA 1
ATOM 697 C C . ALA A 1 88 ? 12.325 9.170 13.002 1.00 96.69 88 ALA A C 1
ATOM 699 O O . ALA A 1 88 ? 11.773 9.341 14.091 1.00 96.69 88 ALA A O 1
ATOM 700 N N . GLU A 1 89 ? 12.834 10.173 12.283 1.00 94.56 89 GLU A N 1
ATOM 701 C CA . GLU A 1 89 ? 12.824 11.583 12.692 1.00 94.56 89 GLU A CA 1
ATOM 702 C C . GLU A 1 89 ? 11.400 12.144 12.783 1.00 94.56 89 GLU A C 1
ATOM 704 O O . GLU A 1 89 ? 11.103 12.926 13.685 1.00 94.56 89 GLU A O 1
ATOM 709 N N . LEU A 1 90 ? 10.509 11.715 11.886 1.00 94.00 90 LEU A N 1
ATOM 710 C CA . LEU A 1 90 ? 9.096 12.092 11.902 1.00 94.00 90 LEU A CA 1
ATOM 711 C C . LEU A 1 90 ? 8.276 11.314 12.941 1.00 94.00 90 LEU A C 1
ATOM 713 O O . LEU A 1 90 ? 7.213 11.788 13.338 1.00 94.00 90 LEU A O 1
ATOM 717 N N . GLY A 1 91 ? 8.757 10.152 13.392 1.00 95.12 91 GLY A N 1
ATOM 718 C CA . GLY A 1 91 ? 8.014 9.268 14.292 1.00 95.12 91 GLY A CA 1
ATOM 719 C C . GLY A 1 91 ? 6.809 8.613 13.615 1.00 95.12 91 GLY A C 1
ATOM 720 O O . GLY A 1 91 ? 5.790 8.406 14.263 1.00 95.12 91 GLY A O 1
ATOM 721 N N . VAL A 1 92 ? 6.914 8.300 12.320 1.00 95.88 92 VAL A N 1
ATOM 722 C CA . VAL A 1 92 ? 5.831 7.699 11.520 1.00 95.88 92 VAL A CA 1
ATOM 723 C C . VAL A 1 92 ? 6.247 6.333 10.990 1.00 95.88 92 VAL A C 1
ATOM 725 O O . VAL A 1 92 ? 7.403 6.142 10.606 1.00 95.88 92 VAL A O 1
ATOM 728 N N . ILE A 1 93 ? 5.315 5.379 10.927 1.00 98.25 93 ILE A N 1
ATOM 729 C CA . ILE A 1 93 ? 5.562 4.146 10.168 1.00 98.25 93 ILE A CA 1
ATOM 730 C C . ILE A 1 93 ? 5.558 4.496 8.680 1.00 98.25 93 ILE A C 1
ATOM 732 O O . ILE A 1 93 ? 4.648 5.168 8.202 1.00 98.25 93 ILE A O 1
ATOM 736 N N . GLY A 1 94 ? 6.556 4.029 7.936 1.00 98.50 94 GLY A N 1
ATOM 737 C CA . GLY A 1 94 ? 6.575 4.129 6.477 1.00 98.50 94 GLY A CA 1
ATOM 738 C C . GLY A 1 94 ? 6.204 2.795 5.837 1.00 98.50 94 GLY A C 1
ATOM 739 O O . GLY A 1 94 ? 6.806 1.781 6.177 1.00 98.50 94 GLY A O 1
ATOM 740 N N . ILE A 1 95 ? 5.256 2.792 4.901 1.00 98.81 95 ILE A N 1
ATOM 741 C CA . ILE A 1 95 ? 4.887 1.632 4.077 1.00 98.81 95 ILE A CA 1
ATOM 742 C C . ILE A 1 95 ? 5.029 2.029 2.606 1.00 98.81 95 ILE A C 1
ATOM 744 O O . ILE A 1 95 ? 4.300 2.885 2.119 1.00 98.81 95 ILE A O 1
ATOM 748 N N . THR A 1 96 ? 5.966 1.429 1.878 1.00 98.81 96 THR A N 1
ATOM 749 C CA . THR A 1 96 ? 6.224 1.787 0.472 1.00 98.81 96 THR A CA 1
ATOM 750 C C . THR A 1 96 ? 6.624 0.582 -0.351 1.00 98.81 96 THR A C 1
ATOM 752 O O . THR A 1 96 ? 7.316 -0.300 0.146 1.00 98.81 96 THR A O 1
ATOM 755 N N . GLY A 1 97 ? 6.266 0.564 -1.633 1.00 98.62 97 GLY A N 1
ATOM 756 C CA . GLY A 1 97 ? 6.914 -0.317 -2.593 1.00 98.62 97 GLY A CA 1
ATOM 757 C C . GLY A 1 97 ? 8.352 0.135 -2.820 1.00 98.62 97 GLY A C 1
ATOM 758 O O . GLY A 1 97 ? 8.622 1.336 -2.863 1.00 98.62 97 GLY A O 1
ATOM 759 N N . VAL A 1 98 ? 9.268 -0.816 -2.943 1.00 98.56 98 VAL A N 1
ATOM 760 C CA . VAL A 1 98 ? 10.678 -0.577 -3.264 1.00 98.56 98 VAL A CA 1
ATOM 761 C C . VAL A 1 98 ? 10.929 -1.076 -4.673 1.00 98.56 98 VAL A C 1
ATOM 763 O O . VAL A 1 98 ? 10.376 -2.105 -5.051 1.00 98.56 98 VAL A O 1
ATOM 766 N N . ASP A 1 99 ? 11.783 -0.382 -5.422 1.00 98.38 99 ASP A N 1
ATOM 767 C CA . ASP A 1 99 ? 12.255 -0.8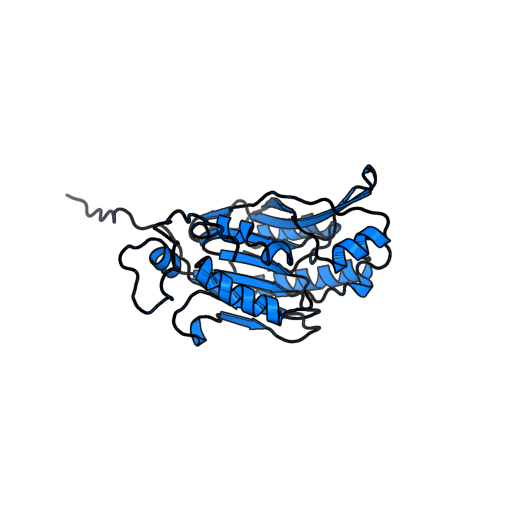34 -6.732 1.00 98.38 99 ASP A CA 1
ATOM 768 C C . ASP A 1 99 ? 12.717 -2.306 -6.716 1.00 98.38 99 ASP A C 1
ATOM 770 O O . ASP A 1 99 ? 13.121 -2.850 -5.680 1.00 98.38 99 ASP A O 1
ATOM 774 N N . TYR A 1 100 ? 12.669 -2.965 -7.868 1.00 98.25 100 TYR A N 1
ATOM 775 C CA . TYR A 1 100 ? 12.931 -4.396 -8.016 1.00 98.25 100 TYR A CA 1
ATOM 776 C C . TYR A 1 100 ? 14.263 -4.845 -7.391 1.00 98.25 100 TYR A C 1
ATOM 778 O O . TYR A 1 100 ? 15.282 -4.157 -7.469 1.00 98.25 100 TYR A O 1
ATOM 786 N N . LEU A 1 101 ? 14.265 -6.013 -6.738 1.00 97.81 101 LEU A N 1
ATOM 787 C CA . LEU A 1 101 ? 15.485 -6.693 -6.291 1.00 97.81 101 LEU A CA 1
ATOM 788 C C . LEU A 1 101 ? 15.925 -7.678 -7.365 1.00 97.81 101 LEU A C 1
ATOM 790 O O . LEU A 1 101 ? 15.228 -8.662 -7.597 1.00 97.81 101 LEU A O 1
ATOM 794 N N . VAL A 1 102 ? 17.090 -7.454 -7.965 1.00 97.38 102 VAL A N 1
ATOM 7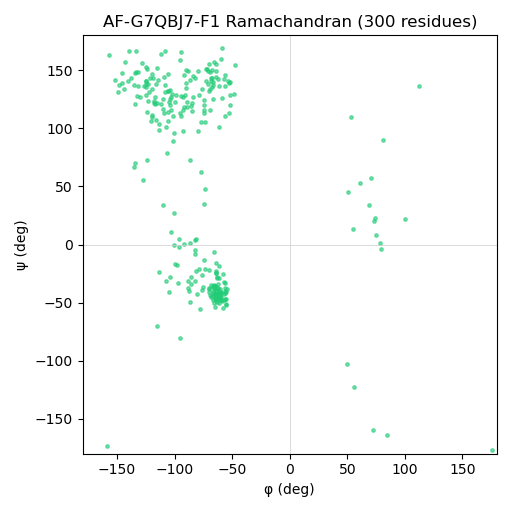95 C CA . VAL A 1 102 ? 17.676 -8.373 -8.946 1.00 97.38 102 VAL A CA 1
ATOM 796 C C . VAL A 1 102 ? 18.742 -9.236 -8.270 1.00 97.38 102 VAL A C 1
ATOM 798 O O . VAL A 1 102 ? 19.693 -8.712 -7.696 1.00 97.38 102 VAL A O 1
ATOM 801 N N . ASP A 1 103 ? 18.582 -10.556 -8.342 1.00 96.50 103 ASP A N 1
ATOM 802 C CA . ASP A 1 103 ? 19.604 -11.552 -8.004 1.00 96.50 103 ASP A CA 1
ATOM 803 C C . ASP A 1 103 ? 20.216 -12.038 -9.326 1.00 96.50 103 ASP A C 1
ATOM 805 O O . ASP A 1 103 ? 19.634 -12.880 -10.022 1.00 96.50 103 ASP A O 1
ATOM 809 N N . SER A 1 104 ? 21.352 -11.437 -9.698 1.00 92.81 104 SER A N 1
ATOM 810 C CA . SER A 1 104 ? 22.047 -11.716 -10.961 1.00 92.81 104 SER A CA 1
ATOM 811 C C . SER A 1 104 ? 22.525 -13.164 -11.048 1.00 92.81 104 SER A C 1
ATOM 813 O O . SER A 1 104 ? 22.416 -13.774 -12.110 1.00 92.81 104 SER A O 1
ATOM 815 N N . ASP A 1 105 ? 22.979 -13.738 -9.931 1.00 94.00 105 ASP A N 1
ATOM 816 C CA . ASP A 1 105 ? 23.515 -15.102 -9.880 1.00 94.00 105 ASP A CA 1
ATOM 817 C C . ASP A 1 105 ? 22.426 -16.139 -10.179 1.00 94.00 105 ASP A C 1
ATOM 819 O O . ASP A 1 105 ? 22.668 -17.143 -10.848 1.00 94.00 105 ASP A O 1
ATOM 823 N N . LYS A 1 106 ? 21.194 -15.887 -9.716 1.00 95.25 106 LYS A N 1
ATOM 824 C CA . LYS A 1 106 ? 20.041 -16.775 -9.948 1.00 95.25 106 LYS A CA 1
ATOM 825 C C . LYS A 1 106 ? 19.171 -16.370 -11.131 1.00 95.25 106 LYS A C 1
ATOM 827 O O . LYS A 1 106 ? 18.195 -17.070 -11.428 1.00 95.25 106 LYS A O 1
ATOM 832 N N . SER A 1 107 ? 19.501 -15.255 -11.787 1.00 97.00 107 SER A N 1
ATOM 833 C CA . SER A 1 107 ? 18.691 -14.641 -12.845 1.00 97.00 107 SER A CA 1
ATOM 834 C C . SER A 1 107 ? 17.232 -14.457 -12.407 1.00 97.00 107 SER A C 1
ATOM 836 O O . SER A 1 107 ? 16.293 -14.818 -13.121 1.00 97.00 107 SER A O 1
ATOM 838 N N . THR A 1 108 ? 17.036 -13.949 -11.184 1.00 98.12 108 THR A N 1
ATOM 839 C CA . THR A 1 108 ? 15.700 -13.767 -10.599 1.00 98.12 108 THR A CA 1
ATOM 840 C C . THR A 1 108 ? 15.436 -12.342 -10.141 1.00 98.12 108 THR A C 1
ATOM 842 O O . THR A 1 108 ? 16.361 -11.621 -9.774 1.00 98.12 108 THR A O 1
ATOM 845 N N . VAL A 1 109 ? 14.162 -11.957 -10.133 1.00 98.06 109 VAL A N 1
ATOM 846 C CA . VAL A 1 109 ? 13.683 -10.637 -9.714 1.00 98.06 109 VAL A CA 1
ATOM 847 C C . VAL A 1 109 ? 12.601 -10.789 -8.656 1.00 98.06 109 VAL A C 1
ATOM 849 O O . VAL A 1 109 ? 11.693 -11.598 -8.822 1.00 98.06 109 VAL A O 1
ATOM 852 N N . SER A 1 110 ? 12.656 -9.983 -7.600 1.00 98.19 110 SER A N 1
ATOM 853 C CA . SER A 1 110 ? 11.594 -9.891 -6.593 1.00 98.19 110 SER A CA 1
ATOM 854 C C . SER A 1 110 ? 11.061 -8.467 -6.485 1.00 98.19 110 SER A C 1
ATOM 856 O O . SER A 1 110 ? 11.816 -7.497 -6.554 1.00 98.19 110 SER A O 1
ATOM 858 N N . ASN A 1 111 ? 9.757 -8.353 -6.260 1.00 98.44 111 ASN A N 1
ATOM 859 C CA . ASN A 1 111 ? 9.072 -7.105 -5.938 1.00 98.44 111 ASN A CA 1
ATOM 860 C C . ASN A 1 111 ? 8.724 -7.117 -4.443 1.00 98.44 111 ASN A C 1
ATOM 862 O O . ASN A 1 111 ? 8.282 -8.142 -3.922 1.00 98.44 111 ASN A O 1
ATOM 866 N N . GLN A 1 112 ? 9.016 -6.027 -3.734 1.00 98.56 112 GLN A N 1
ATOM 867 C CA . GLN A 1 112 ? 8.920 -5.973 -2.278 1.00 98.56 112 GLN A CA 1
ATOM 868 C C . GLN A 1 112 ? 8.352 -4.636 -1.815 1.00 98.56 112 GLN A C 1
ATOM 870 O O . G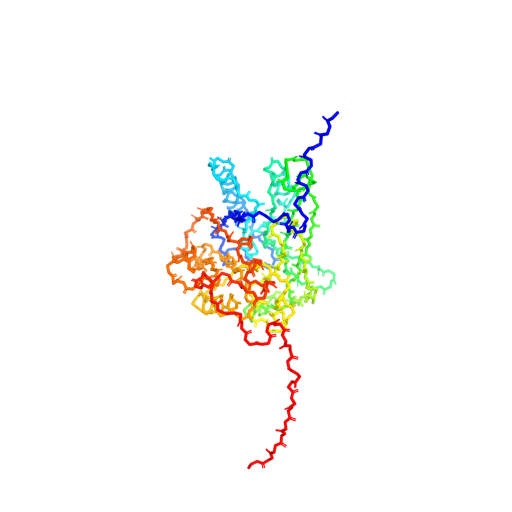LN A 1 112 ? 8.741 -3.572 -2.297 1.00 98.56 112 GLN A O 1
ATOM 875 N N . ALA A 1 113 ? 7.507 -4.694 -0.796 1.00 98.69 113 ALA A N 1
ATOM 876 C CA . ALA A 1 113 ? 7.210 -3.559 0.050 1.00 98.69 113 ALA A CA 1
ATOM 877 C C . ALA A 1 113 ? 8.204 -3.502 1.208 1.00 98.69 113 ALA A C 1
ATOM 879 O O . ALA A 1 113 ? 8.671 -4.527 1.706 1.00 98.69 113 ALA A O 1
ATOM 880 N N . LEU A 1 114 ? 8.481 -2.291 1.663 1.00 98.81 114 LEU A N 1
ATOM 881 C CA . LEU A 1 114 ? 9.234 -1.983 2.860 1.00 98.81 114 LEU A CA 1
ATOM 882 C C . LEU A 1 114 ? 8.286 -1.353 3.880 1.00 98.81 114 LEU A C 1
ATOM 884 O O . LEU A 1 114 ? 7.709 -0.294 3.628 1.00 98.81 114 LEU A O 1
ATOM 888 N N . VAL A 1 115 ? 8.173 -1.998 5.038 1.00 98.75 115 VAL A N 1
ATOM 889 C CA . VAL A 1 115 ? 7.526 -1.463 6.237 1.00 98.75 115 VAL A CA 1
ATOM 890 C C . VAL A 1 115 ? 8.626 -1.058 7.212 1.00 98.75 115 VAL A C 1
ATOM 892 O O . VAL A 1 115 ? 9.448 -1.887 7.597 1.00 98.75 115 VAL A O 1
ATOM 895 N N . VAL A 1 116 ? 8.685 0.213 7.600 1.00 98.12 116 VAL A N 1
ATOM 896 C CA . VAL A 1 116 ? 9.691 0.732 8.539 1.00 98.12 116 VAL A CA 1
ATOM 897 C C . VAL A 1 116 ? 9.010 1.267 9.780 1.00 98.12 116 VAL A C 1
ATOM 899 O O . VAL A 1 116 ? 8.186 2.171 9.696 1.00 98.12 116 VAL A O 1
ATOM 902 N N . VAL A 1 117 ? 9.369 0.709 10.933 1.00 97.44 117 VAL A N 1
ATOM 903 C CA . VAL A 1 117 ? 8.762 1.053 12.223 1.00 97.44 117 VAL A CA 1
ATOM 904 C C . VAL A 1 117 ? 9.777 1.815 13.077 1.00 97.44 117 VAL A C 1
ATOM 906 O O . VAL A 1 117 ? 10.824 1.242 13.398 1.00 97.44 117 VAL A O 1
ATOM 909 N N . PRO A 1 118 ? 9.526 3.089 13.436 1.00 96.06 118 PRO A N 1
ATOM 910 C CA . PRO A 1 118 ? 10.388 3.834 14.353 1.00 96.06 118 PRO A CA 1
ATOM 911 C C . PRO A 1 118 ? 10.436 3.187 15.741 1.00 96.06 118 PRO A C 1
ATOM 913 O O . PRO A 1 118 ? 9.413 2.739 16.248 1.00 96.06 118 PRO A O 1
ATOM 916 N N . GLN A 1 119 ? 11.601 3.199 16.395 1.00 91.81 119 GLN A N 1
ATOM 917 C CA . GLN A 1 119 ? 11.782 2.570 17.718 1.00 91.81 119 GLN A CA 1
ATOM 918 C C . GLN A 1 119 ? 10.827 3.079 18.810 1.00 91.81 119 GLN A C 1
ATOM 920 O O . GLN A 1 119 ? 10.460 2.313 19.693 1.00 91.81 119 GLN A O 1
ATOM 925 N N . ASN A 1 120 ? 10.441 4.356 18.754 1.00 90.38 120 ASN A N 1
ATOM 926 C CA . ASN A 1 120 ? 9.603 5.001 19.770 1.00 90.38 120 ASN A CA 1
ATOM 927 C C . ASN A 1 120 ? 8.143 5.176 19.318 1.00 90.38 120 ASN A C 1
ATOM 929 O O . ASN A 1 120 ? 7.380 5.891 19.967 1.00 90.38 120 ASN A O 1
ATOM 933 N N . TRP A 1 121 ? 7.746 4.558 18.202 1.00 92.19 121 TRP A N 1
ATOM 934 C CA . TRP A 1 121 ? 6.369 4.609 17.716 1.00 92.19 121 TRP A CA 1
ATOM 935 C C . TRP A 1 121 ? 5.421 3.837 18.664 1.00 92.19 121 TRP A C 1
ATOM 937 O O . TRP A 1 121 ? 5.834 2.810 19.203 1.00 92.19 121 TRP A O 1
ATOM 947 N N . PRO A 1 122 ? 4.173 4.298 18.900 1.00 86.00 122 PRO A N 1
ATOM 948 C CA . PRO A 1 122 ? 3.547 5.515 18.361 1.00 86.00 122 PRO A CA 1
ATOM 949 C C . PRO A 1 122 ? 3.818 6.787 19.185 1.00 86.00 122 PRO A C 1
ATOM 951 O O . PRO A 1 122 ? 3.304 7.857 18.874 1.00 86.00 122 PRO A O 1
ATOM 954 N N . LYS A 1 123 ? 4.600 6.690 20.266 1.00 81.12 123 LYS A N 1
ATOM 955 C CA . LYS A 1 123 ? 4.699 7.717 21.316 1.00 81.12 123 LYS A CA 1
ATOM 956 C C . LYS A 1 123 ? 5.810 8.753 21.104 1.00 81.12 123 LYS A C 1
ATOM 958 O O . LYS A 1 123 ? 5.960 9.644 21.938 1.00 81.12 123 LYS A O 1
ATOM 963 N N . GLY A 1 124 ? 6.593 8.674 20.028 1.00 80.88 124 GLY A N 1
ATOM 964 C CA . GLY A 1 124 ? 7.651 9.647 19.775 1.00 80.88 124 GLY A CA 1
ATOM 965 C C . GLY A 1 124 ? 8.524 9.373 18.556 1.00 80.88 124 GLY A C 1
ATOM 966 O O . GLY A 1 124 ? 8.330 8.425 17.798 1.00 80.88 124 GLY A O 1
ATOM 967 N N . THR A 1 125 ? 9.518 10.242 18.389 1.00 87.94 125 THR A N 1
ATOM 968 C CA . THR A 1 125 ? 10.513 10.191 17.314 1.00 87.94 125 THR A CA 1
ATOM 969 C C . THR A 1 125 ? 11.777 9.467 17.775 1.00 87.94 125 THR A C 1
ATOM 971 O O . THR A 1 125 ? 11.984 9.226 18.968 1.00 87.94 125 THR A O 1
ATOM 974 N N . GLY A 1 126 ? 12.642 9.089 16.838 1.00 88.06 126 GLY A N 1
ATOM 975 C CA . GLY A 1 126 ? 13.885 8.388 17.144 1.00 88.06 126 GLY A CA 1
ATOM 976 C C . GLY A 1 126 ? 14.931 8.516 16.043 1.00 88.06 126 GLY A C 1
ATOM 977 O O . GLY A 1 126 ? 14.765 9.255 15.080 1.00 88.06 126 GLY A O 1
ATOM 978 N N . LYS A 1 127 ? 16.036 7.779 16.197 1.00 88.69 127 LYS A N 1
ATOM 979 C CA . LYS A 1 127 ? 17.142 7.759 15.219 1.00 88.69 127 LYS A CA 1
ATOM 980 C C . LYS A 1 127 ? 17.109 6.550 14.285 1.00 88.69 127 LYS A C 1
ATOM 982 O O . LYS A 1 127 ? 17.787 6.548 13.261 1.00 88.69 127 LYS A O 1
ATOM 987 N N . TYR A 1 128 ? 16.356 5.514 14.649 1.00 92.62 128 TYR A N 1
ATOM 988 C CA . TYR A 1 128 ? 16.378 4.224 13.973 1.00 92.62 128 TYR A CA 1
ATOM 989 C C . TYR A 1 128 ? 14.963 3.710 13.710 1.00 92.62 128 TYR A C 1
ATOM 991 O O . TYR A 1 128 ? 14.051 3.921 14.513 1.00 92.62 128 TYR A O 1
ATOM 999 N N . CYS A 1 129 ? 14.832 2.975 12.606 1.00 95.06 129 CYS A N 1
ATOM 1000 C CA . CYS A 1 129 ? 13.664 2.163 12.291 1.00 95.06 129 CYS A CA 1
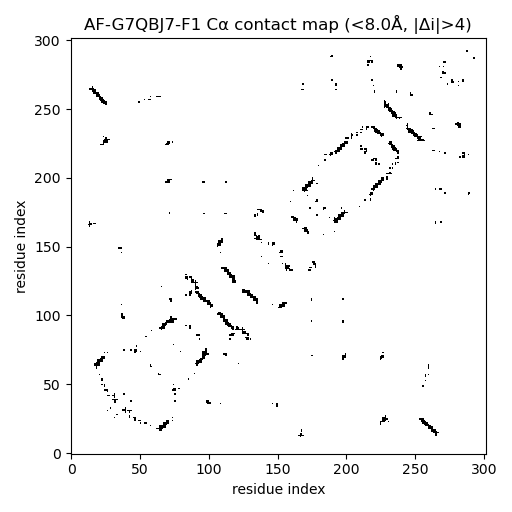ATOM 1001 C C . CYS A 1 129 ? 14.062 0.696 12.147 1.00 95.06 129 CYS A C 1
ATOM 1003 O O . CYS A 1 129 ? 15.127 0.393 11.596 1.00 95.06 129 CYS A O 1
ATOM 1005 N N . THR A 1 130 ? 13.158 -0.192 12.542 1.00 96.62 130 THR A N 1
ATOM 1006 C CA . THR A 1 130 ? 13.206 -1.617 12.206 1.00 96.62 130 THR A CA 1
ATOM 1007 C C . THR A 1 130 ? 12.544 -1.823 10.838 1.00 96.62 130 THR A C 1
ATOM 1009 O O . THR 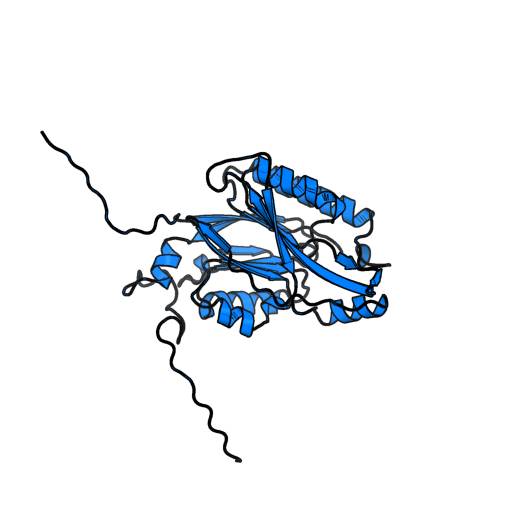A 1 130 ? 11.374 -1.463 10.689 1.00 96.62 130 THR A O 1
ATOM 1012 N N . PRO A 1 131 ? 13.265 -2.330 9.817 1.00 97.81 131 PRO A N 1
ATOM 1013 C CA . PRO A 1 131 ? 12.696 -2.612 8.503 1.00 97.81 131 PRO A CA 1
ATOM 1014 C C . PRO A 1 131 ? 12.150 -4.044 8.409 1.00 97.81 131 PRO A C 1
ATOM 1016 O O . PRO A 1 131 ? 12.814 -4.993 8.819 1.00 97.81 131 PRO A O 1
ATOM 1019 N N . PHE A 1 132 ? 10.998 -4.197 7.765 1.00 98.12 132 PHE A N 1
ATOM 1020 C CA . PHE A 1 132 ? 10.412 -5.470 7.357 1.00 98.12 132 PHE A CA 1
ATOM 1021 C C . PHE A 1 132 ? 10.141 -5.430 5.855 1.00 98.12 132 PHE A C 1
ATOM 1023 O O . PHE A 1 132 ? 9.631 -4.432 5.343 1.00 98.12 132 PHE A O 1
ATOM 1030 N N . TYR A 1 133 ? 10.482 -6.506 5.150 1.00 98.12 133 TYR A N 1
ATOM 1031 C CA . TYR A 1 133 ? 10.190 -6.641 3.727 1.00 98.12 133 TYR A CA 1
ATOM 1032 C C . TYR A 1 133 ? 9.020 -7.601 3.538 1.00 98.12 133 TYR A C 1
ATOM 1034 O O . TYR A 1 133 ? 9.089 -8.751 3.965 1.00 98.12 133 TYR A O 1
ATOM 1042 N N . VAL A 1 134 ? 7.964 -7.122 2.887 1.00 98.25 134 VAL A N 1
ATOM 1043 C CA . VAL A 1 134 ? 6.829 -7.944 2.455 1.00 98.25 134 VAL A CA 1
ATOM 1044 C C . VAL A 1 134 ? 7.032 -8.209 0.972 1.00 98.25 134 VAL A C 1
ATOM 1046 O O . VAL A 1 134 ? 6.986 -7.272 0.177 1.00 98.25 134 VAL A O 1
ATOM 1049 N N . GLY A 1 135 ? 7.339 -9.445 0.588 1.00 98.06 135 GLY A N 1
ATOM 1050 C CA . GLY A 1 135 ? 7.506 -9.792 -0.818 1.00 98.06 135 GLY A CA 1
ATOM 1051 C C . GLY A 1 135 ? 6.167 -9.992 -1.526 1.00 98.06 135 GLY A C 1
ATOM 1052 O O . GLY A 1 135 ? 5.178 -10.397 -0.917 1.00 98.06 135 GLY A O 1
ATOM 1053 N N . LYS A 1 136 ? 6.146 -9.688 -2.823 1.00 98.44 136 LYS A N 1
ATOM 1054 C CA . LYS A 1 136 ? 5.004 -9.941 -3.700 1.00 98.44 136 LYS A CA 1
ATOM 1055 C C . LYS A 1 136 ? 4.938 -11.430 -4.041 1.00 98.44 136 LYS A C 1
ATOM 1057 O O . LYS A 1 136 ? 5.957 -12.034 -4.391 1.00 98.44 136 LYS A O 1
ATOM 1062 N N . THR A 1 137 ? 3.751 -12.018 -3.948 1.00 98.12 137 THR A N 1
ATOM 1063 C CA . THR A 1 137 ? 3.555 -13.450 -4.209 1.00 98.12 137 THR A CA 1
ATOM 1064 C C . THR A 1 137 ? 3.319 -13.708 -5.688 1.00 98.12 137 THR A C 1
ATOM 1066 O O . THR A 1 137 ? 3.995 -14.551 -6.271 1.00 98.12 137 THR A O 1
ATOM 1069 N N . TYR A 1 138 ? 2.409 -12.960 -6.309 1.00 97.62 138 TYR A N 1
ATOM 1070 C CA . TYR A 1 138 ? 2.025 -13.153 -7.702 1.00 97.62 138 TYR A CA 1
ATOM 1071 C C . TYR A 1 138 ? 2.412 -11.933 -8.541 1.00 97.62 138 TYR A C 1
ATOM 1073 O O . TYR A 1 138 ? 1.955 -10.822 -8.250 1.00 97.62 138 TYR A O 1
ATOM 1081 N N . PRO A 1 139 ? 3.227 -12.097 -9.596 1.00 97.12 139 PRO A N 1
ATOM 1082 C CA . PRO A 1 139 ? 3.476 -11.006 -10.519 1.00 97.12 139 PRO A CA 1
ATOM 1083 C C . PRO A 1 139 ? 2.210 -10.713 -11.329 1.00 97.12 139 PRO A C 1
ATOM 1085 O O . PRO A 1 139 ? 1.422 -11.606 -11.645 1.00 97.12 139 PRO A O 1
ATOM 1088 N N . ALA A 1 140 ? 2.016 -9.451 -11.708 1.00 96.00 140 ALA A N 1
ATOM 1089 C CA . ALA A 1 140 ? 0.976 -9.137 -12.686 1.00 96.00 140 ALA A CA 1
ATOM 1090 C C . ALA A 1 140 ? 1.360 -9.732 -14.061 1.00 96.00 140 ALA A C 1
ATOM 1092 O O . ALA A 1 140 ? 2.547 -9.754 -14.391 1.00 96.00 140 ALA A O 1
ATOM 1093 N N . PRO A 1 141 ? 0.407 -10.115 -14.935 1.00 95.06 141 PRO A N 1
ATOM 1094 C CA . PRO A 1 141 ? 0.741 -10.706 -16.238 1.00 95.06 141 PRO A CA 1
ATOM 1095 C C . PRO A 1 141 ? 1.696 -9.854 -17.095 1.00 95.06 141 PRO A C 1
ATOM 1097 O O . PRO A 1 141 ? 2.593 -10.373 -17.759 1.00 95.06 141 PRO A O 1
ATOM 1100 N N . PHE A 1 142 ? 1.537 -8.525 -17.063 1.00 92.38 142 PHE A N 1
ATOM 1101 C CA . PHE A 1 142 ? 2.433 -7.601 -17.767 1.00 92.38 142 PHE A CA 1
ATOM 1102 C C . PHE A 1 142 ? 3.831 -7.527 -17.131 1.00 92.38 142 PHE A C 1
ATOM 1104 O O . PHE A 1 142 ? 4.829 -7.449 -17.846 1.00 92.38 142 PHE A O 1
ATOM 1111 N N . GLU A 1 143 ? 3.909 -7.576 -15.802 1.00 94.94 143 GLU A N 1
ATOM 1112 C CA . GLU A 1 143 ? 5.166 -7.603 -15.049 1.00 94.94 143 GLU A CA 1
ATOM 1113 C C . GLU A 1 143 ? 5.946 -8.886 -15.350 1.00 94.94 143 GLU A C 1
ATOM 1115 O O . GLU A 1 143 ? 7.115 -8.815 -15.719 1.00 94.94 143 GLU A O 1
ATOM 1120 N N . GLU A 1 144 ? 5.291 -10.047 -15.303 1.00 96.38 144 GLU A N 1
ATOM 1121 C CA . GLU A 1 144 ? 5.922 -11.334 -15.605 1.00 96.38 144 GLU A CA 1
ATOM 1122 C C . GLU A 1 144 ? 6.456 -11.394 -17.041 1.00 96.38 144 GLU A C 1
ATOM 1124 O O . GLU A 1 144 ? 7.595 -11.814 -17.276 1.00 96.38 144 GLU A O 1
ATOM 1129 N N . LYS A 1 145 ? 5.676 -10.892 -18.007 1.00 96.00 145 LYS A N 1
ATOM 1130 C CA . LYS A 1 145 ? 6.120 -10.768 -19.401 1.00 96.00 145 LYS A CA 1
ATOM 1131 C C . LYS A 1 145 ? 7.339 -9.850 -19.525 1.00 96.00 145 LYS A C 1
ATOM 1133 O O . LYS A 1 145 ? 8.289 -10.185 -20.226 1.00 96.00 145 LYS A O 1
ATOM 1138 N N . THR A 1 146 ? 7.319 -8.703 -18.848 1.00 94.56 146 THR A N 1
ATOM 1139 C CA . THR A 1 146 ? 8.414 -7.721 -18.892 1.00 94.56 146 THR A CA 1
ATOM 1140 C C . THR A 1 146 ? 9.697 -8.294 -18.292 1.00 94.56 146 THR A C 1
ATOM 1142 O O . THR A 1 146 ? 10.756 -8.196 -18.905 1.00 94.56 146 THR A O 1
ATOM 1145 N N . ILE A 1 147 ? 9.603 -8.969 -17.145 1.00 96.38 147 ILE A N 1
ATOM 1146 C CA . ILE A 1 147 ? 10.739 -9.633 -16.489 1.00 96.38 147 ILE A CA 1
ATOM 1147 C C . ILE A 1 147 ? 11.317 -10.738 -17.383 1.00 96.38 147 ILE A C 1
ATOM 1149 O O . ILE A 1 147 ? 12.535 -10.823 -17.544 1.00 96.38 147 ILE A O 1
ATOM 1153 N N . SER A 1 148 ? 10.452 -11.526 -18.026 1.00 96.50 148 SER A N 1
ATOM 1154 C CA . SER A 1 148 ? 10.866 -12.586 -18.954 1.00 96.50 148 SER A CA 1
ATOM 1155 C C . SER A 1 148 ? 11.603 -12.037 -20.180 1.00 96.50 148 SER A C 1
ATOM 1157 O O . SER A 1 148 ? 12.583 -12.632 -20.622 1.00 96.50 148 SER A O 1
ATOM 1159 N N . ASN A 1 149 ? 11.194 -10.874 -20.703 1.00 95.88 149 ASN A N 1
ATOM 1160 C CA . ASN A 1 149 ? 11.876 -10.215 -21.824 1.00 95.88 149 ASN A CA 1
ATOM 1161 C C . ASN A 1 149 ? 13.308 -9.775 -21.478 1.00 95.88 149 ASN A C 1
ATOM 1163 O O . ASN A 1 149 ? 14.145 -9.674 -22.371 1.00 95.88 149 ASN A O 1
ATOM 1167 N N . PHE A 1 150 ? 13.605 -9.547 -20.196 1.00 96.06 150 PHE A N 1
ATOM 1168 C CA . PHE A 1 150 ? 14.965 -9.295 -19.715 1.00 96.06 150 PHE A CA 1
ATOM 1169 C C . PHE A 1 150 ? 15.780 -10.579 -19.483 1.00 96.06 150 PHE A C 1
ATOM 1171 O O . PHE A 1 150 ? 16.908 -10.504 -19.004 1.00 96.06 150 PHE A O 1
ATOM 1178 N N . GLY A 1 151 ? 15.234 -11.759 -19.803 1.00 96.50 151 GLY A N 1
ATOM 1179 C CA . GLY A 1 151 ? 15.888 -13.048 -19.562 1.00 96.50 151 GLY A CA 1
ATOM 1180 C C . GLY A 1 151 ? 15.907 -13.462 -18.087 1.00 96.50 151 GLY A C 1
ATOM 1181 O O . GLY A 1 151 ? 16.726 -14.288 -17.690 1.00 96.50 151 GLY A O 1
ATOM 1182 N N . LEU A 1 152 ? 15.028 -12.882 -17.267 1.00 97.75 152 LEU A N 1
ATOM 1183 C CA . LEU A 1 152 ? 14.950 -13.117 -15.827 1.00 97.75 152 LEU A CA 1
ATOM 1184 C C . LEU A 1 152 ? 13.655 -13.857 -15.473 1.00 97.75 152 LEU A C 1
ATOM 1186 O O . LEU A 1 152 ? 12.707 -13.899 -16.253 1.00 97.75 152 LEU A O 1
ATOM 1190 N N . ARG A 1 153 ? 13.598 -14.429 -14.267 1.00 97.94 153 ARG A N 1
ATOM 1191 C CA . ARG A 1 153 ? 12.380 -15.044 -13.713 1.00 97.94 153 ARG A CA 1
ATOM 1192 C C . ARG A 1 153 ? 11.885 -14.283 -12.495 1.00 97.94 153 ARG A C 1
ATOM 1194 O O . ARG A 1 153 ? 12.687 -13.872 -11.656 1.00 97.94 153 ARG A O 1
ATOM 1201 N N . PHE A 1 154 ? 10.571 -14.146 -12.351 1.00 98.31 154 PHE A N 1
ATOM 1202 C CA . PHE A 1 154 ? 10.008 -13.626 -11.112 1.00 98.31 154 PHE A CA 1
ATOM 1203 C C . PHE A 1 154 ? 10.202 -14.644 -9.982 1.00 98.31 154 PHE A C 1
ATOM 1205 O O . PHE A 1 154 ? 9.976 -15.842 -10.155 1.00 98.31 154 PHE A O 1
ATOM 1212 N N . LYS A 1 155 ? 10.652 -14.170 -8.822 1.00 98.31 155 LYS A N 1
ATOM 1213 C CA . LYS A 1 155 ? 10.802 -14.967 -7.609 1.00 98.31 155 LYS A CA 1
ATOM 1214 C C . LYS A 1 155 ? 9.674 -14.598 -6.640 1.00 98.31 155 LYS A C 1
ATOM 1216 O O . LYS A 1 155 ? 9.763 -13.524 -6.035 1.00 98.31 155 LYS A O 1
ATOM 1221 N N . PRO A 1 156 ? 8.670 -15.476 -6.474 1.00 97.94 156 PRO A N 1
ATOM 1222 C CA . PRO A 1 156 ? 7.545 -15.235 -5.581 1.00 97.94 156 PRO A CA 1
ATOM 1223 C C . PRO A 1 156 ? 7.965 -15.311 -4.110 1.00 97.94 156 PRO A C 1
ATOM 1225 O O . PRO A 1 156 ? 8.860 -16.077 -3.743 1.00 97.94 156 PRO A O 1
ATOM 1228 N N . ASP A 1 157 ? 7.278 -14.545 -3.266 1.00 97.81 157 ASP A N 1
ATOM 1229 C CA . ASP A 1 157 ? 7.347 -14.654 -1.808 1.00 97.81 157 ASP A CA 1
ATOM 1230 C C . ASP A 1 157 ? 5.950 -14.983 -1.252 1.00 97.81 157 ASP A C 1
ATOM 1232 O O . ASP A 1 157 ? 5.061 -14.134 -1.317 1.00 97.81 157 ASP A O 1
ATOM 1236 N N . PRO A 1 158 ? 5.714 -16.200 -0.734 1.00 95.62 158 PRO A N 1
ATOM 1237 C CA . PRO A 1 158 ? 4.409 -16.607 -0.212 1.00 95.62 158 PRO A CA 1
ATOM 1238 C C . PRO A 1 158 ? 4.150 -16.121 1.225 1.00 95.62 158 PRO A C 1
ATOM 1240 O O . PRO A 1 158 ? 3.147 -16.498 1.831 1.00 95.62 158 PRO A O 1
ATOM 1243 N N . THR A 1 159 ? 5.050 -15.328 1.812 1.00 95.69 159 THR A N 1
ATOM 1244 C CA . THR A 1 159 ? 4.938 -14.905 3.210 1.00 95.69 159 THR A CA 1
ATOM 1245 C C . THR A 1 159 ? 3.852 -13.845 3.380 1.00 95.69 159 THR A C 1
ATOM 1247 O O . THR A 1 159 ? 3.935 -12.739 2.845 1.00 95.69 159 THR A O 1
ATOM 1250 N N . LEU A 1 160 ? 2.846 -14.157 4.195 1.00 93.88 160 LEU A N 1
ATOM 1251 C CA . LEU A 1 160 ? 1.799 -13.222 4.598 1.00 93.88 160 LEU A CA 1
ATOM 1252 C C . LEU A 1 160 ? 2.110 -12.655 5.985 1.00 93.88 160 LEU A C 1
ATOM 1254 O O . LEU A 1 160 ? 2.343 -13.403 6.933 1.00 93.88 160 LEU A O 1
ATOM 1258 N N . TRP A 1 161 ? 2.082 -11.328 6.104 1.00 95.25 161 TRP A N 1
ATOM 1259 C CA . TRP A 1 161 ? 2.399 -10.622 7.342 1.00 95.25 161 TRP A CA 1
ATOM 1260 C C . TRP A 1 161 ? 1.141 -10.072 8.012 1.00 95.25 161 TRP A C 1
ATOM 1262 O O . TRP A 1 161 ? 0.322 -9.413 7.373 1.00 95.25 161 TRP A O 1
ATOM 1272 N N . LEU A 1 162 ? 1.022 -10.317 9.317 1.00 96.75 162 LEU A N 1
ATOM 1273 C CA . LEU A 1 162 ? 0.043 -9.690 10.201 1.00 96.75 162 LEU A CA 1
ATOM 1274 C C . LEU A 1 162 ? 0.815 -8.819 11.194 1.00 96.75 162 LEU A C 1
ATOM 1276 O O . LEU A 1 162 ? 1.448 -9.345 12.108 1.00 96.75 162 LEU A O 1
ATOM 1280 N N . PHE A 1 163 ? 0.801 -7.506 10.994 1.00 97.38 163 PHE A N 1
ATOM 1281 C CA . PHE A 1 163 ? 1.483 -6.580 11.896 1.00 97.38 163 PHE A CA 1
ATOM 1282 C C . PHE A 1 163 ? 0.537 -6.138 13.011 1.00 97.38 163 PHE A C 1
ATOM 1284 O O . PHE A 1 163 ? -0.605 -5.766 12.744 1.00 97.38 163 PHE A O 1
ATOM 1291 N N . ASP A 1 164 ? 1.024 -6.146 14.248 1.00 95.44 164 ASP A N 1
ATOM 1292 C CA . ASP A 1 164 ? 0.363 -5.501 15.380 1.00 95.44 164 ASP A CA 1
ATOM 1293 C C . ASP A 1 164 ? 0.843 -4.049 15.476 1.00 95.44 164 ASP A C 1
ATOM 1295 O O . ASP A 1 164 ? 2.047 -3.789 15.527 1.00 95.44 164 ASP A O 1
ATOM 1299 N N . SER A 1 165 ? -0.102 -3.109 15.428 1.00 94.81 165 SER A N 1
ATOM 1300 C CA . SER A 1 165 ? 0.157 -1.670 15.497 1.00 94.81 165 SER A CA 1
ATOM 1301 C C . SER A 1 165 ? -0.329 -1.056 16.818 1.00 94.81 165 SER A C 1
ATOM 1303 O O . SER A 1 165 ? -0.761 0.096 16.860 1.00 94.81 165 SER A O 1
ATOM 1305 N N . ASP A 1 166 ? -0.235 -1.819 17.913 1.00 91.75 166 ASP A N 1
ATOM 1306 C CA . ASP A 1 166 ? -0.557 -1.386 19.279 1.00 91.75 166 ASP A CA 1
ATOM 1307 C C . ASP A 1 166 ? -1.998 -0.841 19.351 1.00 91.75 166 ASP A C 1
ATOM 1309 O O . ASP A 1 166 ? -2.955 -1.509 18.945 1.00 91.75 166 ASP A O 1
ATOM 1313 N N . SER A 1 167 ? -2.180 0.409 19.784 1.00 95.00 167 SER A N 1
ATOM 1314 C CA . SER A 1 167 ? -3.494 1.037 19.919 1.00 95.00 167 SER A CA 1
ATOM 1315 C C . SER A 1 167 ? -4.230 1.260 18.592 1.00 95.00 167 SER A C 1
ATOM 1317 O O . SER A 1 167 ? -5.381 1.691 18.612 1.00 95.00 167 SER A O 1
ATOM 1319 N N . PHE A 1 168 ? -3.609 1.001 17.439 1.00 97.06 168 PHE A N 1
ATOM 1320 C CA . PHE A 1 168 ? -4.230 1.179 16.123 1.00 97.06 168 PHE A CA 1
ATOM 1321 C C . PHE A 1 168 ? -4.749 -0.126 15.496 1.00 97.06 168 PHE A C 1
ATOM 1323 O O . PHE A 1 168 ? -5.359 -0.090 14.422 1.00 97.06 168 PHE A O 1
ATOM 1330 N N . GLY A 1 169 ? -4.582 -1.262 16.183 1.00 96.19 169 GLY A N 1
ATOM 1331 C CA . GLY A 1 169 ? -5.073 -2.573 15.758 1.00 96.19 169 GLY A CA 1
ATOM 1332 C C . GLY A 1 169 ? -4.130 -3.296 14.793 1.00 96.19 169 GLY A C 1
ATOM 1333 O O . GLY A 1 169 ? -2.956 -2.966 14.663 1.00 96.19 169 GLY A O 1
ATOM 1334 N N . HIS A 1 170 ? -4.629 -4.321 14.109 1.00 98.00 170 HIS A N 1
ATOM 1335 C CA . HIS A 1 170 ? -3.808 -5.144 13.213 1.00 98.00 170 HIS A CA 1
ATOM 1336 C C . HIS A 1 170 ? -3.816 -4.655 11.761 1.00 98.00 170 HIS A C 1
ATOM 1338 O O . HIS A 1 170 ? -4.845 -4.211 11.237 1.00 98.00 170 HIS A O 1
ATOM 1344 N N . ILE A 1 171 ? -2.680 -4.833 11.094 1.00 98.38 171 ILE A N 1
ATOM 1345 C CA . ILE A 1 171 ? -2.408 -4.365 9.740 1.00 98.38 171 ILE A CA 1
ATOM 1346 C C . ILE A 1 171 ? -2.031 -5.537 8.825 1.00 98.38 171 ILE A C 1
ATOM 1348 O O . ILE A 1 171 ? -1.141 -6.328 9.138 1.00 98.38 171 ILE A O 1
ATOM 1352 N N . GLY A 1 172 ? -2.678 -5.600 7.661 1.00 98.31 172 GLY A N 1
ATOM 1353 C CA . GLY A 1 172 ? -2.246 -6.401 6.518 1.00 98.31 172 GLY A CA 1
ATOM 1354 C C . GLY A 1 172 ? -1.652 -5.516 5.423 1.00 98.31 172 GLY A C 1
ATOM 1355 O O . GLY A 1 172 ? -2.104 -4.389 5.213 1.00 98.31 172 GLY A O 1
ATOM 1356 N N . VAL A 1 173 ? -0.657 -6.032 4.701 1.00 98.38 173 VAL A N 1
ATOM 1357 C CA . VAL A 1 173 ? -0.061 -5.367 3.529 1.00 98.38 173 VAL A CA 1
ATOM 1358 C C . VAL A 1 173 ? -0.121 -6.316 2.334 1.00 98.38 173 VAL A C 1
ATOM 1360 O O . VAL A 1 173 ? 0.119 -7.519 2.471 1.00 98.38 173 VAL A O 1
ATOM 1363 N N . CYS A 1 174 ? -0.463 -5.793 1.159 1.00 96.38 174 CYS A N 1
ATOM 1364 C CA . CYS A 1 174 ? -0.382 -6.517 -0.107 1.00 96.38 174 CYS A CA 1
ATOM 1365 C C . CYS A 1 174 ? 0.052 -5.589 -1.248 1.00 96.38 174 CYS A C 1
ATOM 1367 O O . CYS A 1 174 ? -0.085 -4.364 -1.165 1.00 96.38 174 CYS A O 1
ATOM 1369 N N . ILE A 1 175 ? 0.612 -6.184 -2.301 1.00 98.50 175 ILE A N 1
ATOM 1370 C CA . ILE A 1 175 ? 1.234 -5.456 -3.406 1.00 98.50 175 ILE A CA 1
ATOM 1371 C C . ILE A 1 175 ? 0.447 -5.737 -4.683 1.00 98.50 175 ILE A C 1
ATOM 1373 O O . ILE A 1 175 ? 0.543 -6.815 -5.268 1.00 98.50 175 ILE A O 1
ATOM 1377 N N . CYS A 1 176 ? -0.302 -4.730 -5.123 1.00 97.25 176 CYS A N 1
ATOM 1378 C CA . CYS A 1 176 ? -0.949 -4.654 -6.425 1.00 97.25 176 CYS A CA 1
ATOM 1379 C C . CYS A 1 176 ? -1.743 -5.913 -6.780 1.00 97.25 176 CYS A C 1
ATOM 1381 O O . CYS A 1 176 ? -2.831 -6.101 -6.253 1.00 97.25 176 CYS A O 1
ATOM 1383 N N . TYR A 1 177 ? -1.216 -6.784 -7.639 1.00 97.19 177 TYR A N 1
ATOM 1384 C CA . TYR A 1 177 ? -1.911 -7.989 -8.089 1.00 97.19 177 TYR A CA 1
ATOM 1385 C C . TYR A 1 177 ? -2.247 -8.967 -6.947 1.00 97.19 177 TYR A C 1
ATOM 1387 O O . TYR A 1 177 ? -3.298 -9.604 -6.985 1.00 97.19 177 TYR A O 1
ATOM 1395 N N . ASP A 1 178 ? -1.448 -8.996 -5.871 1.00 97.50 178 ASP A N 1
ATOM 1396 C CA . ASP 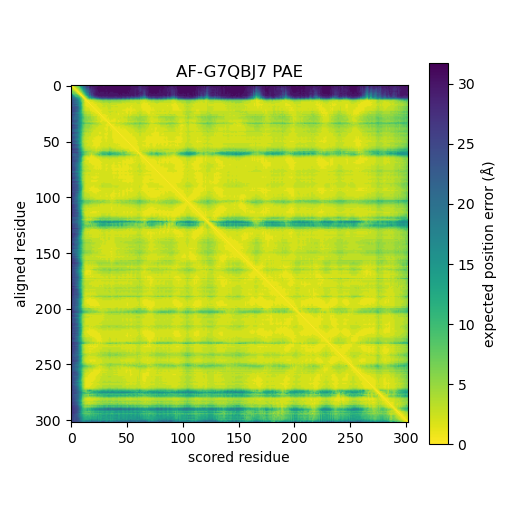A 1 178 ? -1.742 -9.783 -4.661 1.00 97.50 178 ASP A CA 1
ATOM 1397 C C . ASP A 1 178 ? -3.047 -9.356 -3.968 1.00 97.50 178 ASP A C 1
ATOM 1399 O O . ASP A 1 178 ? -3.598 -10.104 -3.165 1.00 97.50 178 ASP A O 1
ATOM 1403 N N . PHE A 1 179 ? -3.554 -8.155 -4.255 1.00 97.25 179 PHE A N 1
ATOM 1404 C CA . PHE A 1 179 ? -4.833 -7.675 -3.735 1.00 97.25 179 PHE A CA 1
ATOM 1405 C C . PHE A 1 179 ? -6.019 -8.517 -4.219 1.00 97.25 179 PHE A C 1
ATOM 1407 O O . PHE A 1 179 ? -7.029 -8.619 -3.528 1.00 97.25 179 PHE A O 1
ATOM 1414 N N . MET A 1 180 ? -5.887 -9.132 -5.397 1.00 96.62 180 MET A N 1
ATOM 1415 C CA . MET A 1 180 ? -6.908 -9.983 -6.009 1.00 96.62 180 MET A CA 1
ATOM 1416 C C . MET A 1 180 ? -6.889 -11.421 -5.470 1.00 96.62 180 MET A C 1
ATOM 1418 O O . MET A 1 180 ? -7.754 -12.218 -5.832 1.00 96.62 180 MET A O 1
ATOM 1422 N N . ASP A 1 181 ? -5.927 -11.761 -4.610 1.00 96.75 181 ASP A N 1
ATOM 1423 C CA . ASP A 1 181 ? -5.797 -13.094 -4.035 1.00 96.75 181 ASP A CA 1
ATOM 1424 C C . ASP A 1 181 ? -6.872 -13.351 -2.962 1.00 96.75 181 ASP A C 1
ATOM 1426 O O . ASP A 1 181 ? -6.912 -12.747 -1.878 1.00 96.75 181 ASP A O 1
ATOM 1430 N N . ILE A 1 182 ? -7.766 -14.286 -3.279 1.00 95.69 182 ILE A N 1
ATOM 1431 C CA . ILE A 1 182 ? -8.870 -14.690 -2.408 1.00 95.69 182 ILE A CA 1
ATOM 1432 C C . ILE A 1 182 ? -8.345 -15.427 -1.172 1.00 95.69 182 ILE A C 1
ATOM 1434 O O . ILE A 1 182 ? -8.909 -15.252 -0.091 1.00 95.69 182 ILE A O 1
ATOM 1438 N N . GLU A 1 183 ? -7.270 -16.211 -1.282 1.00 95.50 183 GLU A N 1
ATOM 1439 C CA . GLU A 1 183 ? -6.722 -16.946 -0.137 1.00 95.50 183 GLU A CA 1
ATOM 1440 C C . GLU A 1 183 ? -6.133 -15.977 0.888 1.00 95.50 183 GLU A C 1
ATOM 1442 O O . GLU A 1 183 ? -6.448 -16.060 2.079 1.00 95.50 183 GLU A O 1
ATOM 1447 N N . ARG A 1 184 ? -5.379 -14.974 0.425 1.00 96.31 184 ARG A N 1
ATOM 1448 C CA . ARG A 1 184 ? -4.911 -13.858 1.261 1.00 96.31 184 ARG A CA 1
ATOM 1449 C C . ARG A 1 184 ? -6.069 -13.142 1.951 1.00 96.31 184 ARG A C 1
ATOM 1451 O O . ARG A 1 184 ? -6.024 -12.917 3.162 1.00 96.31 184 ARG A O 1
ATOM 1458 N N . SER A 1 185 ? -7.125 -12.829 1.202 1.00 95.25 185 SER A N 1
ATOM 1459 C CA . SER A 1 185 ? -8.329 -12.183 1.739 1.00 95.25 185 SER A CA 1
ATOM 1460 C C . SER A 1 185 ? -9.004 -13.036 2.821 1.00 95.25 185 SER A C 1
ATOM 1462 O O . SER A 1 185 ? -9.383 -12.527 3.878 1.00 95.25 185 SER A O 1
ATOM 1464 N N . ALA A 1 186 ? -9.095 -14.350 2.606 1.00 94.25 186 ALA A N 1
ATOM 1465 C CA . ALA A 1 186 ? -9.652 -15.295 3.568 1.00 94.25 186 ALA A CA 1
ATOM 1466 C C . ALA A 1 186 ? -8.795 -15.415 4.840 1.00 94.25 186 ALA A C 1
ATOM 1468 O O . ALA A 1 186 ? -9.344 -15.528 5.939 1.00 94.25 186 ALA A O 1
ATOM 1469 N N . ILE A 1 187 ? -7.463 -15.357 4.717 1.00 95.31 187 ILE A N 1
ATOM 1470 C CA . ILE A 1 187 ? -6.549 -15.374 5.866 1.00 95.31 187 ILE A CA 1
ATOM 1471 C C . ILE A 1 187 ? -6.706 -14.108 6.711 1.00 95.31 187 ILE A C 1
ATOM 1473 O O . ILE A 1 187 ? -6.685 -14.219 7.941 1.00 95.31 187 ILE A O 1
ATOM 1477 N N . TYR A 1 188 ? -6.870 -12.942 6.079 1.00 96.44 188 TYR A N 1
ATOM 1478 C CA . TYR A 1 188 ? -7.040 -11.651 6.752 1.00 96.44 188 TYR A CA 1
ATOM 1479 C C . TYR A 1 188 ? -8.435 -11.432 7.355 1.00 96.44 188 TYR A C 1
ATOM 1481 O O . TYR A 1 188 ? -8.559 -10.679 8.324 1.00 96.44 188 TYR A O 1
ATOM 1489 N N . CYS A 1 189 ? -9.475 -12.080 6.820 1.00 94.62 189 CYS A N 1
ATOM 1490 C CA . CYS A 1 189 ? -10.855 -11.961 7.302 1.00 94.62 189 CYS A CA 1
ATOM 1491 C C . CYS A 1 189 ? -10.951 -12.210 8.817 1.00 94.62 189 CYS A C 1
ATOM 1493 O O . CYS A 1 189 ? -10.583 -13.279 9.315 1.00 94.62 189 CYS A O 1
ATOM 1495 N N . GLY A 1 190 ? -11.429 -11.198 9.549 1.00 91.25 190 GLY A N 1
ATOM 1496 C CA . GLY A 1 190 ? -11.566 -11.242 11.006 1.00 91.25 190 GLY A CA 1
ATOM 1497 C C . GLY A 1 190 ? -10.283 -11.017 11.807 1.00 91.25 190 GLY A C 1
ATOM 1498 O O . GLY A 1 190 ? -10.327 -11.090 13.031 1.00 91.25 190 GLY A O 1
ATOM 1499 N N . LYS A 1 191 ? -9.142 -10.763 11.153 1.00 95.31 191 LYS A N 1
ATOM 1500 C CA . LYS A 1 191 ? -7.839 -10.614 11.825 1.00 95.31 191 LYS A CA 1
ATOM 1501 C C . LYS A 1 191 ? -7.247 -9.215 11.736 1.00 95.31 191 LYS A C 1
ATOM 1503 O O . LYS A 1 191 ? -6.436 -8.869 12.589 1.00 95.31 191 LYS A O 1
ATOM 1508 N N . ILE A 1 192 ? -7.630 -8.423 10.733 1.00 97.94 192 ILE A N 1
ATOM 1509 C CA . ILE A 1 192 ? -7.079 -7.082 10.493 1.00 97.94 192 ILE A CA 1
ATOM 1510 C C . ILE A 1 192 ? -8.116 -5.974 10.655 1.00 97.94 192 ILE A C 1
ATOM 1512 O O . ILE A 1 192 ? -9.306 -6.165 10.409 1.00 97.94 192 ILE A O 1
ATOM 1516 N N . HIS A 1 193 ? -7.633 -4.793 11.033 1.00 98.56 193 HIS A N 1
ATOM 1517 C CA . HIS A 1 193 ? -8.409 -3.552 11.040 1.00 98.56 193 HIS A CA 1
ATOM 1518 C C . HIS A 1 193 ? -8.144 -2.749 9.768 1.00 98.56 193 HIS A C 1
ATOM 1520 O O . HIS A 1 193 ? -9.059 -2.113 9.250 1.00 98.56 193 HIS A O 1
ATOM 1526 N N . HIS A 1 194 ? -6.916 -2.822 9.238 1.00 98.75 194 HIS A N 1
ATOM 1527 C CA . HIS A 1 194 ? -6.487 -2.054 8.070 1.00 98.75 194 HIS A CA 1
ATOM 1528 C C . HIS A 1 194 ? -5.762 -2.948 7.064 1.00 98.75 194 HIS A C 1
ATOM 1530 O O . HIS A 1 194 ? -4.803 -3.638 7.414 1.00 98.75 194 HIS A O 1
ATOM 1536 N N . LEU A 1 195 ? -6.200 -2.912 5.809 1.00 98.81 195 LEU A N 1
ATOM 1537 C CA . LEU A 1 195 ? -5.519 -3.513 4.668 1.00 98.81 195 LEU A CA 1
ATOM 1538 C C . LEU A 1 195 ? -4.880 -2.408 3.825 1.00 98.81 195 LEU A C 1
ATOM 1540 O O . LEU A 1 195 ? -5.588 -1.612 3.208 1.00 98.81 195 LEU A O 1
ATOM 1544 N N . PHE A 1 196 ? -3.552 -2.381 3.770 1.00 98.81 196 PHE A N 1
ATOM 1545 C CA . PHE A 1 196 ? -2.804 -1.478 2.900 1.00 98.81 196 PHE A CA 1
ATOM 1546 C C . PHE A 1 196 ? -2.464 -2.167 1.583 1.00 98.81 196 PHE A C 1
ATOM 1548 O O . PHE A 1 196 ? -1.885 -3.256 1.557 1.00 98.81 196 PHE A O 1
ATOM 1555 N N . VAL A 1 197 ? -2.812 -1.502 0.489 1.00 98.62 197 VAL A N 1
ATOM 1556 C CA . VAL A 1 197 ? -2.604 -1.971 -0.876 1.00 98.62 197 VAL A CA 1
ATOM 1557 C C . VAL A 1 197 ? -1.712 -0.966 -1.587 1.00 98.62 197 VAL A C 1
ATOM 1559 O O . VAL A 1 197 ? -2.118 0.170 -1.842 1.00 98.62 197 VAL A O 1
ATOM 1562 N N . LEU A 1 198 ? -0.491 -1.386 -1.897 1.00 98.75 198 LEU A N 1
ATOM 1563 C CA . LEU A 1 198 ? 0.458 -0.597 -2.681 1.00 98.75 198 LEU A CA 1
ATOM 1564 C C . LEU A 1 198 ? 0.264 -0.984 -4.139 1.00 98.75 198 LEU A C 1
ATOM 1566 O O . LEU A 1 198 ? 0.434 -2.155 -4.472 1.00 98.75 198 LEU A O 1
ATOM 1570 N N . ALA A 1 199 ? -0.117 -0.047 -4.997 1.00 98.12 199 ALA A N 1
ATOM 1571 C CA . ALA A 1 199 ? -0.467 -0.360 -6.375 1.00 98.12 199 ALA A CA 1
ATOM 1572 C C . ALA A 1 199 ? 0.348 0.453 -7.381 1.00 98.12 199 ALA A C 1
ATOM 1574 O O . ALA A 1 199 ? 0.598 1.644 -7.199 1.00 98.12 199 ALA A O 1
ATOM 1575 N N . TYR A 1 200 ? 0.738 -0.215 -8.460 1.00 96.94 200 TYR A N 1
ATOM 1576 C CA . TYR A 1 200 ? 1.148 0.391 -9.714 1.00 96.94 200 TYR A CA 1
ATOM 1577 C C . TYR A 1 200 ? 0.259 -0.208 -10.809 1.00 96.94 200 TYR A C 1
ATOM 1579 O O . TYR A 1 200 ? 0.661 -1.085 -11.571 1.00 96.94 200 TYR A O 1
ATOM 1587 N N . ASN A 1 201 ? -1.012 0.196 -10.829 1.00 92.88 201 ASN A N 1
ATOM 1588 C CA . ASN A 1 201 ? -2.030 -0.429 -11.668 1.00 92.88 201 ASN A CA 1
ATOM 1589 C C . ASN A 1 201 ? -2.745 0.584 -12.571 1.00 92.88 201 ASN A C 1
ATOM 1591 O O . ASN A 1 201 ? -3.082 1.687 -12.148 1.00 92.88 201 ASN A O 1
ATOM 1595 N N . ARG A 1 202 ? -3.018 0.174 -13.812 1.00 92.62 202 ARG A N 1
ATOM 1596 C CA . ARG A 1 202 ? -3.808 0.944 -14.786 1.00 92.62 202 ARG A CA 1
ATOM 1597 C C . ARG A 1 202 ? -5.312 0.777 -14.588 1.00 92.62 202 ARG A C 1
ATOM 1599 O O . ARG A 1 202 ? -6.068 1.699 -14.872 1.00 92.62 202 ARG A O 1
ATOM 1606 N N . ASP A 1 203 ? -5.742 -0.392 -14.120 1.00 90.56 203 ASP A N 1
ATOM 1607 C CA . ASP A 1 203 ? -7.158 -0.724 -13.941 1.00 90.56 203 ASP A CA 1
ATOM 1608 C C . ASP A 1 203 ? -7.677 -0.260 -12.569 1.00 90.56 203 ASP A C 1
ATOM 1610 O O . ASP A 1 203 ? -7.887 -1.045 -11.638 1.00 90.56 203 ASP A O 1
ATOM 1614 N N . SER A 1 204 ? -7.839 1.055 -12.427 1.00 88.88 204 SER A N 1
ATOM 1615 C CA . SER A 1 204 ? -8.297 1.672 -11.178 1.00 88.88 204 SER A CA 1
ATOM 1616 C C . SER A 1 204 ? -9.730 1.270 -10.816 1.00 88.88 204 SER A C 1
ATOM 1618 O O . SER A 1 204 ? -10.028 1.056 -9.641 1.00 88.88 204 SER A O 1
ATOM 1620 N N . THR A 1 205 ? -10.613 1.102 -11.804 1.00 93.06 205 THR A N 1
ATOM 1621 C CA . THR A 1 205 ? -12.027 0.775 -11.579 1.00 93.06 205 THR A CA 1
ATOM 1622 C C . THR A 1 205 ? -12.208 -0.602 -10.945 1.00 93.06 205 THR A C 1
ATOM 1624 O O . THR A 1 205 ? -12.914 -0.710 -9.938 1.00 93.06 205 THR A O 1
ATOM 1627 N N . SER A 1 206 ? -11.541 -1.643 -11.453 1.00 94.44 206 SER A N 1
ATOM 1628 C CA . SER A 1 206 ? -11.625 -2.978 -10.843 1.00 94.44 206 SER A CA 1
ATOM 1629 C C . SER A 1 206 ? -11.097 -2.979 -9.410 1.00 94.44 206 SER A C 1
ATOM 1631 O O . SER A 1 206 ? -11.707 -3.571 -8.519 1.00 94.44 206 SER A O 1
ATOM 1633 N N . PHE A 1 207 ? -10.004 -2.254 -9.157 1.00 96.19 207 PHE A N 1
ATOM 1634 C CA . PHE A 1 207 ? -9.435 -2.131 -7.816 1.00 96.19 207 PHE A CA 1
ATOM 1635 C C . PHE A 1 207 ? -10.368 -1.383 -6.856 1.00 96.19 207 PHE A C 1
ATOM 1637 O O . PHE A 1 207 ? -10.464 -1.763 -5.691 1.00 96.19 207 PHE A O 1
ATOM 1644 N N . TYR A 1 208 ? -11.117 -0.382 -7.326 1.00 96.31 208 TYR A N 1
ATOM 1645 C CA . TYR A 1 208 ? -12.140 0.285 -6.515 1.00 96.31 208 TYR A CA 1
ATOM 1646 C C . TYR A 1 208 ? -13.267 -0.658 -6.104 1.00 96.31 208 TYR A C 1
ATOM 1648 O O . TYR A 1 208 ? -13.653 -0.692 -4.934 1.00 96.31 208 TYR A O 1
ATOM 1656 N N . HIS A 1 209 ? -13.789 -1.438 -7.051 1.00 97.06 209 HIS A N 1
ATOM 1657 C CA . HIS A 1 209 ? -14.842 -2.407 -6.760 1.00 97.06 209 HIS A CA 1
ATOM 1658 C C . HIS A 1 209 ? -14.357 -3.493 -5.804 1.00 97.06 209 HIS A C 1
ATOM 1660 O O . HIS A 1 209 ? -15.078 -3.866 -4.876 1.00 97.06 209 HIS A O 1
ATOM 1666 N N . LEU A 1 210 ? -13.118 -3.949 -5.982 1.00 97.62 210 LEU A N 1
ATOM 1667 C CA . LEU A 1 210 ? -12.506 -4.918 -5.091 1.00 97.62 210 LEU A CA 1
ATOM 1668 C C . LEU A 1 210 ? -12.278 -4.338 -3.688 1.00 97.62 210 LEU A C 1
ATOM 1670 O O . LEU A 1 210 ? -12.596 -5.007 -2.714 1.00 97.62 210 LEU A O 1
ATOM 1674 N N . ALA A 1 211 ? -11.826 -3.089 -3.560 1.00 98.00 211 ALA A N 1
ATOM 1675 C CA . ALA A 1 211 ? -11.659 -2.425 -2.267 1.00 98.00 211 ALA A CA 1
ATOM 1676 C C . ALA A 1 211 ? -12.975 -2.252 -1.505 1.00 98.00 211 ALA A C 1
ATOM 1678 O O . ALA A 1 211 ? -13.032 -2.571 -0.319 1.00 98.00 211 ALA A O 1
ATOM 1679 N N . GLU A 1 212 ? -14.047 -1.824 -2.174 1.00 97.12 212 GLU A N 1
ATOM 1680 C CA . GLU A 1 212 ? -15.376 -1.745 -1.552 1.00 97.12 212 GLU A CA 1
ATOM 1681 C C . GLU A 1 212 ? -15.906 -3.139 -1.168 1.00 97.12 212 GLU A C 1
ATOM 1683 O O . GLU A 1 212 ? -16.521 -3.310 -0.113 1.00 97.12 212 GLU A O 1
ATOM 1688 N N . SER A 1 213 ? -15.644 -4.156 -1.996 1.00 97.31 213 SER A N 1
ATOM 1689 C CA . SER A 1 213 ? -16.017 -5.543 -1.703 1.00 97.31 213 SER A CA 1
ATOM 1690 C C . SER A 1 213 ? -15.265 -6.081 -0.483 1.00 97.31 213 SER A C 1
ATOM 1692 O O . SER A 1 213 ? -15.893 -6.506 0.486 1.00 97.31 213 SER A O 1
ATOM 1694 N N . LEU A 1 214 ? -13.931 -5.998 -0.481 1.00 97.50 214 LEU A N 1
ATOM 1695 C CA . LEU A 1 214 ? -13.076 -6.501 0.595 1.00 97.50 214 LEU A CA 1
ATOM 1696 C C . LEU A 1 214 ? -13.266 -5.730 1.895 1.00 97.50 214 LEU A C 1
ATOM 1698 O O . LEU A 1 214 ? -13.301 -6.351 2.956 1.00 97.50 214 LEU A O 1
ATOM 1702 N N . SER A 1 215 ? -13.501 -4.416 1.840 1.00 97.94 215 SER A N 1
ATOM 1703 C CA . SER A 1 215 ? -13.839 -3.648 3.041 1.00 97.94 215 SER A CA 1
ATOM 1704 C C . SER A 1 215 ? -15.068 -4.223 3.747 1.00 97.94 215 SER A C 1
ATOM 1706 O O . SER A 1 215 ? -15.110 -4.247 4.973 1.00 97.94 215 SER A O 1
ATOM 1708 N N . ARG A 1 216 ? -16.028 -4.786 3.001 1.00 95.44 216 ARG A N 1
ATOM 1709 C CA . ARG A 1 216 ? -17.230 -5.425 3.556 1.00 95.44 216 ARG A CA 1
ATOM 1710 C C . ARG A 1 216 ? -17.050 -6.901 3.898 1.00 95.44 216 ARG A C 1
ATOM 1712 O O . ARG A 1 216 ? -17.595 -7.336 4.906 1.00 95.44 216 ARG A O 1
ATOM 1719 N N . THR A 1 217 ? -16.343 -7.675 3.076 1.00 95.19 217 THR A N 1
ATOM 1720 C CA . THR A 1 217 ? -16.224 -9.139 3.232 1.00 95.19 217 THR A CA 1
ATOM 1721 C C . THR A 1 217 ? -15.106 -9.551 4.190 1.00 95.19 217 THR A C 1
ATOM 1723 O O . THR A 1 217 ? -15.269 -10.508 4.943 1.00 95.19 217 THR A O 1
ATOM 1726 N N . ILE A 1 218 ? -14.001 -8.804 4.230 1.00 96.25 218 ILE A N 1
ATOM 1727 C CA . ILE A 1 218 ? -12.983 -8.898 5.290 1.00 96.25 218 ILE A CA 1
ATOM 1728 C C . ILE A 1 218 ? -13.434 -8.096 6.519 1.00 96.25 218 ILE A C 1
ATOM 1730 O O . ILE A 1 218 ? -13.004 -8.402 7.626 1.00 96.25 218 ILE A O 1
ATOM 1734 N N . PHE A 1 219 ? -14.333 -7.121 6.329 1.00 97.44 219 PHE A N 1
ATOM 1735 C CA . PHE A 1 219 ? -14.857 -6.221 7.360 1.00 97.44 219 PHE A CA 1
ATOM 1736 C C . PHE A 1 219 ? -13.756 -5.367 8.011 1.00 97.44 219 PHE A C 1
ATOM 1738 O O . PHE A 1 219 ? -13.593 -5.344 9.229 1.00 97.44 219 PHE A O 1
ATOM 1745 N N . CYS A 1 220 ? -12.973 -4.680 7.175 1.00 98.31 220 CYS A N 1
ATOM 1746 C CA . CYS A 1 220 ? -11.826 -3.859 7.573 1.00 98.31 220 CYS A CA 1
ATOM 1747 C C . CYS A 1 220 ? -11.758 -2.549 6.766 1.00 98.31 220 CYS A C 1
ATOM 1749 O O . CYS A 1 220 ? -12.433 -2.394 5.742 1.00 98.31 220 CYS A O 1
ATOM 1751 N N . ASN A 1 221 ? -10.932 -1.600 7.206 1.00 98.81 221 ASN A N 1
ATOM 1752 C CA . ASN A 1 221 ? -10.552 -0.449 6.391 1.00 98.81 221 ASN A CA 1
ATOM 1753 C C . ASN A 1 221 ? -9.626 -0.903 5.256 1.00 98.81 221 ASN A C 1
ATOM 1755 O O . ASN A 1 221 ? -8.703 -1.681 5.489 1.00 98.81 221 ASN A O 1
ATOM 1759 N N . VAL A 1 222 ? -9.820 -0.382 4.047 1.00 98.81 222 VAL A N 1
ATOM 1760 C CA . VAL A 1 222 ? -8.939 -0.637 2.901 1.00 98.81 222 VAL A CA 1
ATOM 1761 C C . VAL A 1 222 ? -8.323 0.682 2.447 1.00 98.81 222 VAL A C 1
ATOM 1763 O O . VAL A 1 222 ? -9.033 1.640 2.140 1.00 98.81 222 VAL A O 1
ATOM 1766 N N . VAL A 1 223 ? -6.992 0.721 2.410 1.00 98.81 223 VAL A N 1
ATOM 1767 C CA . VAL A 1 223 ? -6.180 1.857 1.967 1.00 98.81 223 VAL A CA 1
ATOM 1768 C C . VAL A 1 223 ? -5.461 1.456 0.688 1.00 98.81 223 VAL A C 1
ATOM 1770 O O . VAL A 1 223 ? -4.426 0.793 0.725 1.00 98.81 223 VAL A O 1
ATOM 1773 N N . LEU A 1 224 ? -6.009 1.864 -0.449 1.00 98.62 224 LEU A N 1
ATOM 1774 C CA . LEU A 1 224 ? -5.413 1.677 -1.763 1.00 98.62 224 LEU A CA 1
ATOM 1775 C C . LEU A 1 224 ? -4.622 2.925 -2.157 1.00 98.62 224 LEU A C 1
ATOM 1777 O O . LEU A 1 224 ? -5.204 3.971 -2.450 1.00 98.62 224 LEU A O 1
ATOM 1781 N N . CYS A 1 225 ? -3.296 2.798 -2.190 1.00 98.50 225 CYS A N 1
ATOM 1782 C CA . CYS A 1 225 ? -2.389 3.830 -2.678 1.00 98.50 225 CYS A CA 1
ATOM 1783 C C . CYS A 1 225 ? -1.813 3.396 -4.027 1.00 98.50 225 CYS A C 1
ATOM 1785 O O . CYS A 1 225 ? -0.912 2.558 -4.092 1.00 98.50 225 CYS A O 1
ATOM 1787 N N . ASN A 1 226 ? -2.370 3.950 -5.101 1.00 98.06 226 ASN A N 1
ATOM 1788 C CA . ASN A 1 226 ? -1.898 3.718 -6.459 1.00 98.06 226 ASN A CA 1
ATOM 1789 C C . ASN A 1 226 ? -0.928 4.821 -6.898 1.00 98.06 226 ASN A C 1
ATOM 1791 O O . ASN A 1 226 ? -0.942 5.929 -6.358 1.00 98.06 226 ASN A O 1
ATOM 1795 N N . THR A 1 227 ? -0.099 4.531 -7.898 1.00 97.44 227 THR A N 1
ATOM 1796 C CA . THR A 1 227 ? 0.768 5.540 -8.514 1.00 97.44 227 THR A CA 1
ATOM 1797 C C . THR A 1 227 ? -0.037 6.731 -9.038 1.00 97.44 227 THR A C 1
ATOM 1799 O O . THR A 1 227 ? -1.052 6.573 -9.716 1.00 97.44 227 THR A O 1
ATOM 1802 N N . GLY A 1 228 ? 0.460 7.943 -8.790 1.00 96.88 228 GLY A N 1
ATOM 1803 C CA . GLY A 1 228 ? -0.080 9.173 -9.362 1.00 96.88 228 GLY A CA 1
ATOM 1804 C C . GLY A 1 228 ? 0.063 9.233 -10.883 1.00 96.88 228 GLY A C 1
ATOM 1805 O O . GLY A 1 228 ? -0.629 10.018 -11.522 1.00 96.88 228 GLY A O 1
ATOM 1806 N N . HIS A 1 229 ? 0.906 8.384 -11.488 1.00 96.56 229 HIS A N 1
ATOM 1807 C CA . HIS A 1 229 ? 1.016 8.273 -12.943 1.00 96.56 229 HIS A CA 1
ATOM 1808 C C . HIS A 1 229 ? -0.316 7.832 -13.572 1.00 96.56 229 HIS A C 1
ATOM 1810 O O . HIS A 1 229 ? -0.770 8.461 -14.522 1.00 96.56 229 HIS A O 1
ATOM 1816 N N . TYR A 1 230 ? -0.998 6.839 -12.991 1.00 95.19 230 TYR A N 1
ATOM 1817 C CA . TYR A 1 230 ? -2.340 6.416 -13.419 1.00 95.19 230 TYR A CA 1
ATOM 1818 C C . TYR A 1 230 ? -3.472 7.022 -12.573 1.00 95.19 230 TYR A C 1
ATOM 1820 O O . TYR A 1 230 ? -4.622 7.031 -13.011 1.00 95.19 230 TYR A O 1
ATOM 1828 N N . GLY A 1 231 ? -3.164 7.544 -11.381 1.00 93.06 231 GLY A N 1
ATOM 1829 C CA . GLY A 1 231 ? -4.166 7.918 -10.383 1.00 93.06 231 GLY A CA 1
ATOM 1830 C C . GLY A 1 231 ? -4.787 6.677 -9.754 1.00 93.06 231 GLY A C 1
ATOM 1831 O O . GLY A 1 231 ? -4.229 5.590 -9.839 1.00 93.06 231 GLY A O 1
ATOM 1832 N N . GLY A 1 232 ? -5.965 6.783 -9.141 1.00 91.56 232 GLY A N 1
ATOM 1833 C CA . GLY A 1 232 ? -6.672 5.573 -8.715 1.00 91.56 232 GLY A CA 1
ATOM 1834 C C . GLY A 1 232 ? -6.537 5.213 -7.235 1.00 91.56 232 GLY A C 1
ATOM 1835 O O . GLY A 1 232 ? -6.724 4.052 -6.887 1.00 91.56 232 GLY A O 1
ATOM 1836 N N . SER A 1 233 ? -6.201 6.163 -6.359 1.00 97.25 233 SER A N 1
ATOM 1837 C CA . SER A 1 233 ? -6.131 5.897 -4.914 1.00 97.25 233 SER A CA 1
ATOM 1838 C C . SER A 1 233 ? -7.507 6.013 -4.253 1.00 97.25 233 SER A C 1
ATOM 1840 O O . SER A 1 233 ? -8.335 6.840 -4.646 1.00 97.25 233 SER A O 1
ATOM 1842 N N . LEU A 1 234 ? -7.755 5.177 -3.245 1.00 98.12 234 LEU A N 1
ATOM 1843 C CA . LEU A 1 234 ? -9.034 5.068 -2.543 1.00 98.12 234 LEU A CA 1
ATOM 1844 C C . LEU A 1 234 ? -8.797 4.674 -1.085 1.00 98.12 234 LEU A C 1
ATOM 1846 O O . LEU A 1 234 ? -8.017 3.774 -0.794 1.00 98.12 234 LEU A O 1
ATOM 1850 N N . VAL A 1 235 ? -9.517 5.311 -0.171 1.00 98.69 235 VAL A N 1
ATOM 1851 C CA . VAL A 1 235 ? -9.606 4.895 1.226 1.00 98.69 235 VAL A CA 1
ATOM 1852 C C . VAL A 1 235 ? -11.065 4.680 1.568 1.00 98.69 235 VAL A C 1
ATOM 1854 O O . VAL A 1 235 ? -11.895 5.578 1.396 1.00 98.69 235 VAL A O 1
ATOM 1857 N N . ILE A 1 236 ? -11.367 3.478 2.040 1.00 98.44 236 ILE A N 1
ATOM 1858 C CA . ILE A 1 236 ? -12.730 3.043 2.302 1.00 98.44 236 ILE A CA 1
ATOM 1859 C C . ILE A 1 236 ? -12.812 2.278 3.619 1.00 98.44 236 ILE A C 1
ATOM 1861 O O . ILE A 1 236 ? -11.898 1.550 4.000 1.00 98.44 236 ILE A O 1
ATOM 1865 N N . SER A 1 237 ? -13.907 2.481 4.334 1.00 98.62 237 SER A N 1
ATOM 1866 C CA . SER A 1 237 ? -14.206 1.840 5.615 1.00 98.62 237 SER A CA 1
ATOM 1867 C C . SER A 1 237 ? -15.626 1.295 5.556 1.00 98.62 237 SER A C 1
ATOM 1869 O O . SER A 1 237 ? -16.442 1.933 4.895 1.00 98.62 237 SER A O 1
ATOM 1871 N N . PRO A 1 238 ? -15.996 0.187 6.230 1.00 97.75 238 PRO A N 1
ATOM 1872 C CA . PRO A 1 238 ? -17.296 -0.466 6.047 1.00 97.75 238 PRO A CA 1
ATOM 1873 C C . PRO A 1 238 ? -18.473 0.287 6.695 1.00 97.75 238 PRO A C 1
ATOM 1875 O O . PRO A 1 238 ? -19.418 -0.326 7.198 1.00 97.75 238 PRO A O 1
ATOM 1878 N N . TYR A 1 239 ? -18.446 1.622 6.706 1.00 98.31 239 TYR A N 1
ATOM 1879 C CA . TYR A 1 239 ? -19.528 2.463 7.198 1.00 98.31 239 TYR A CA 1
ATOM 1880 C C . TYR A 1 239 ? -20.850 2.160 6.489 1.00 98.31 239 TYR A C 1
ATOM 1882 O O . TYR A 1 239 ? -20.917 1.854 5.286 1.00 98.31 239 TYR A O 1
ATOM 1890 N N . TYR A 1 240 ? -21.936 2.277 7.252 1.00 97.06 240 TYR A N 1
ATOM 1891 C CA . TYR A 1 240 ? -23.277 2.078 6.727 1.00 97.06 240 TYR A CA 1
ATOM 1892 C C . TYR A 1 240 ? -23.599 3.118 5.650 1.00 97.06 240 TYR A C 1
ATOM 1894 O O . TYR A 1 240 ? -23.995 2.737 4.540 1.00 97.06 240 TYR A O 1
ATOM 1902 N N . ASP A 1 241 ? -23.356 4.394 5.952 1.00 96.56 241 ASP A N 1
ATOM 1903 C CA . ASP A 1 241 ? -23.665 5.524 5.080 1.00 96.56 241 ASP A CA 1
ATOM 1904 C C . ASP A 1 241 ? -22.626 5.701 3.964 1.00 96.56 241 ASP A C 1
ATOM 1906 O O . ASP A 1 241 ? -21.429 5.790 4.251 1.00 96.56 241 ASP A O 1
ATOM 1910 N N . PRO A 1 242 ? -23.044 5.807 2.687 1.00 93.62 242 PRO A N 1
ATOM 1911 C CA . PRO A 1 242 ? -22.120 5.936 1.558 1.00 93.62 242 PRO A CA 1
ATOM 1912 C C . PRO A 1 242 ? -21.139 7.112 1.659 1.00 93.62 242 PRO A C 1
ATOM 1914 O O . PRO A 1 242 ? -19.967 6.941 1.342 1.00 93.62 242 PRO A O 1
ATOM 1917 N N . TYR A 1 243 ? -21.592 8.278 2.131 1.00 94.31 243 TYR A N 1
ATOM 1918 C CA . TYR A 1 243 ? -20.760 9.486 2.213 1.00 94.31 243 TYR A CA 1
ATOM 1919 C C . TYR A 1 243 ? -19.657 9.397 3.280 1.00 94.31 243 TYR A C 1
ATOM 1921 O O . TYR A 1 243 ? -18.671 10.117 3.194 1.00 94.31 243 TYR A O 1
ATOM 1929 N N . ARG A 1 244 ? -19.818 8.521 4.283 1.00 96.50 244 ARG A N 1
ATOM 1930 C CA . ARG A 1 244 ? -18.776 8.212 5.278 1.00 96.50 244 ARG A CA 1
ATOM 1931 C C . ARG A 1 244 ? -17.873 7.081 4.815 1.00 96.50 244 ARG A C 1
ATOM 1933 O O . ARG A 1 244 ? -16.709 7.035 5.190 1.00 96.50 244 ARG A O 1
ATOM 1940 N N . ARG A 1 245 ? -18.440 6.150 4.042 1.00 97.25 245 ARG A N 1
ATOM 1941 C CA . ARG A 1 245 ? -17.768 4.940 3.571 1.00 97.25 245 ARG A CA 1
ATOM 1942 C C . ARG A 1 245 ? -16.525 5.281 2.768 1.00 97.25 245 ARG A C 1
ATOM 1944 O O . ARG A 1 245 ? -15.440 4.835 3.122 1.00 97.25 245 ARG A O 1
ATOM 1951 N N . THR A 1 246 ? -16.687 6.104 1.735 1.00 97.94 246 THR A N 1
ATOM 1952 C CA . THR A 1 246 ? -15.572 6.624 0.943 1.00 97.94 246 THR A CA 1
ATOM 1953 C C . THR A 1 246 ? -14.929 7.784 1.691 1.00 97.94 246 THR A C 1
ATOM 1955 O O . THR A 1 246 ? -15.410 8.911 1.627 1.00 97.94 246 THR A O 1
ATOM 1958 N N . ILE A 1 247 ? -13.840 7.501 2.400 1.00 98.19 247 ILE A N 1
ATOM 1959 C CA . ILE A 1 247 ? -13.096 8.489 3.194 1.00 98.19 247 ILE A CA 1
ATOM 1960 C C . ILE A 1 247 ? -12.255 9.382 2.280 1.00 98.19 247 ILE A C 1
ATOM 1962 O O . ILE A 1 247 ? -12.139 10.584 2.499 1.00 98.19 247 ILE A O 1
ATOM 1966 N N . TYR A 1 248 ? -11.664 8.789 1.246 1.00 97.62 248 TYR A N 1
ATOM 1967 C CA . TYR A 1 248 ? -10.875 9.506 0.257 1.00 97.62 248 TYR A CA 1
ATOM 1968 C C . TYR A 1 248 ? -10.924 8.788 -1.074 1.00 97.62 248 TYR A C 1
ATOM 1970 O O . TYR A 1 248 ? -10.856 7.564 -1.124 1.00 97.62 248 TYR A O 1
ATOM 1978 N N . ARG A 1 249 ? -10.991 9.554 -2.156 1.00 96.44 249 ARG A N 1
ATOM 1979 C CA . ARG A 1 249 ? -10.836 9.052 -3.514 1.00 96.44 249 ARG A CA 1
ATOM 1980 C C . ARG A 1 249 ? -10.099 10.099 -4.324 1.00 96.44 249 ARG A C 1
ATOM 1982 O O . ARG A 1 249 ? -10.440 11.277 -4.259 1.00 96.44 249 ARG A O 1
ATOM 1989 N N . HIS A 1 250 ? -9.113 9.655 -5.086 1.00 94.75 250 HIS A N 1
ATOM 1990 C CA . HIS A 1 250 ? -8.383 10.506 -6.008 1.00 94.75 250 HIS A CA 1
ATOM 1991 C C . HIS A 1 250 ? -8.322 9.866 -7.389 1.00 94.75 250 HIS A C 1
ATOM 1993 O O . HIS A 1 250 ? -7.905 8.713 -7.549 1.00 94.75 250 HIS A O 1
ATOM 1999 N N . GLU A 1 251 ? -8.748 10.647 -8.375 1.00 92.62 251 GLU A N 1
ATOM 2000 C CA . GLU A 1 251 ? -8.853 10.278 -9.780 1.00 92.62 251 GLU A CA 1
ATOM 2001 C C . GLU A 1 251 ? -8.054 11.270 -10.626 1.00 92.62 251 GLU A C 1
ATOM 2003 O O . GLU A 1 251 ? -7.917 12.435 -10.260 1.00 92.62 251 GLU A O 1
ATOM 2008 N N . GLY A 1 252 ? -7.549 10.801 -11.765 1.00 91.06 252 GLY A N 1
ATOM 2009 C CA . GLY A 1 252 ? -6.711 11.588 -12.666 1.00 91.06 252 GLY A CA 1
ATOM 2010 C C . GLY A 1 252 ? -5.273 11.075 -12.725 1.00 91.06 252 GLY A C 1
ATOM 2011 O O . GLY A 1 252 ? -4.672 10.733 -11.707 1.00 91.06 252 GLY A O 1
ATOM 2012 N N . SER A 1 253 ? -4.740 11.011 -13.943 1.00 93.69 253 SER A N 1
ATOM 2013 C CA . SER A 1 253 ? -3.384 10.556 -14.256 1.00 93.69 253 SER A CA 1
ATOM 2014 C C . SER A 1 253 ? -2.377 11.707 -14.241 1.00 93.69 253 SER A C 1
ATOM 2016 O O . SER A 1 253 ? -2.715 12.830 -14.611 1.00 93.69 253 SER A O 1
ATOM 2018 N N . GLY A 1 254 ? -1.124 11.410 -13.905 1.00 95.00 254 GLY A N 1
ATOM 2019 C CA . GLY A 1 254 ? -0.018 12.373 -13.908 1.00 95.00 254 GLY A CA 1
ATOM 2020 C C . GLY A 1 254 ? -0.050 13.375 -12.752 1.00 95.00 254 GLY A C 1
ATOM 2021 O O . GLY A 1 254 ? 0.520 14.457 -12.868 1.00 95.00 254 GLY A O 1
ATOM 2022 N N . LEU A 1 255 ? -0.720 13.043 -11.645 1.00 95.94 255 LEU A N 1
ATOM 2023 C CA . LEU A 1 255 ? -0.916 13.950 -10.515 1.00 95.94 255 LEU A CA 1
ATOM 2024 C C . LEU A 1 255 ? -0.090 13.518 -9.304 1.00 95.94 255 LEU A C 1
ATOM 2026 O O . LEU A 1 255 ? -0.372 12.498 -8.672 1.00 95.94 255 LEU A O 1
ATOM 2030 N N . PHE A 1 256 ? 0.900 14.335 -8.940 1.00 97.12 256 PHE A N 1
ATOM 2031 C CA . PHE A 1 256 ? 1.596 14.195 -7.664 1.00 97.12 256 PHE A CA 1
ATOM 2032 C C . PHE A 1 256 ? 0.682 14.699 -6.549 1.00 97.12 256 PHE A C 1
ATOM 2034 O O . PHE A 1 256 ? 0.333 15.879 -6.516 1.00 97.12 256 PHE A O 1
ATOM 2041 N N . THR A 1 257 ? 0.283 13.803 -5.647 1.00 96.25 257 THR A N 1
ATOM 2042 C CA . THR A 1 257 ? -0.744 14.103 -4.642 1.00 96.25 257 THR A CA 1
ATOM 2043 C C . THR A 1 257 ? -0.302 13.670 -3.259 1.00 96.25 257 THR A C 1
ATOM 2045 O O . THR A 1 257 ? 0.202 12.563 -3.075 1.00 96.25 257 THR A O 1
ATOM 2048 N N . ILE A 1 258 ? -0.549 14.535 -2.278 1.00 96.12 258 ILE A N 1
ATOM 2049 C CA . ILE A 1 258 ? -0.318 14.267 -0.861 1.00 96.12 258 ILE A CA 1
ATOM 2050 C C . ILE A 1 258 ? -1.631 14.515 -0.131 1.00 96.12 258 ILE A C 1
ATOM 2052 O O . ILE A 1 258 ? -2.234 15.572 -0.305 1.00 96.12 258 ILE A O 1
ATOM 2056 N N . GLN A 1 259 ? -2.079 13.564 0.682 1.00 96.06 259 GLN A N 1
ATOM 2057 C CA . GLN A 1 259 ? -3.300 13.728 1.466 1.00 96.06 259 GLN A CA 1
ATOM 2058 C C . GLN A 1 259 ? -3.178 13.032 2.816 1.00 96.06 259 GLN A C 1
ATOM 2060 O O . GLN A 1 259 ? -2.695 11.906 2.887 1.00 96.06 259 GLN A O 1
ATOM 2065 N N . VAL A 1 260 ? -3.669 13.675 3.877 1.00 96.88 260 VAL A N 1
ATOM 2066 C CA . VAL A 1 260 ? -3.861 13.030 5.183 1.00 96.88 260 VAL A CA 1
ATOM 2067 C C . VAL A 1 260 ? -5.342 12.736 5.387 1.00 96.88 260 VAL A C 1
ATOM 2069 O O . VAL A 1 260 ? -6.188 13.594 5.128 1.00 96.88 260 VAL A O 1
ATOM 2072 N N . VAL A 1 261 ? -5.652 11.520 5.830 1.00 97.00 261 VAL A N 1
ATOM 2073 C CA . VAL A 1 261 ? -7.015 11.041 6.103 1.00 97.00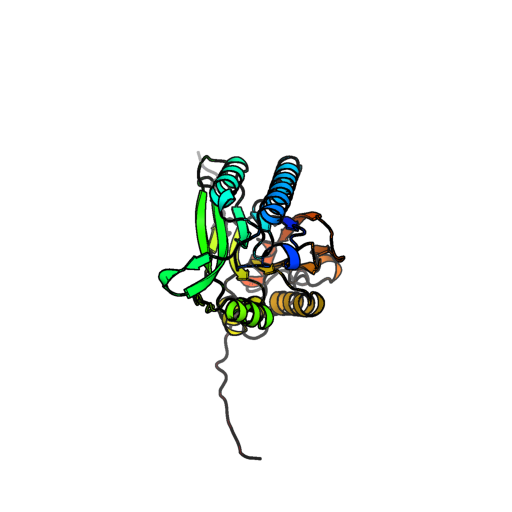 261 VAL A CA 1
ATOM 2074 C C . VAL A 1 261 ? -7.072 10.326 7.451 1.00 97.00 261 VAL A C 1
ATOM 2076 O O . VAL A 1 261 ? -6.034 9.976 8.012 1.00 97.00 261 VAL A O 1
ATOM 2079 N N . GLN A 1 262 ? -8.278 10.085 7.964 1.00 97.50 262 GLN A N 1
ATOM 2080 C CA . GLN A 1 262 ? -8.511 9.372 9.222 1.00 97.50 262 GLN A CA 1
ATOM 2081 C C . GLN A 1 262 ? -9.344 8.113 8.995 1.00 97.50 262 GLN A C 1
ATOM 2083 O O . GLN A 1 262 ? -10.370 8.152 8.321 1.00 97.50 262 GLN A O 1
ATOM 2088 N N . LEU A 1 263 ? -8.912 7.008 9.594 1.00 98.31 263 LEU A N 1
ATOM 2089 C CA . LEU A 1 263 ? -9.605 5.725 9.603 1.00 98.31 263 LEU A CA 1
ATOM 2090 C C . LEU A 1 263 ? -10.167 5.447 10.997 1.00 98.31 263 LEU A C 1
ATOM 2092 O O . LEU A 1 263 ? -9.439 5.661 11.965 1.00 98.31 263 LEU A O 1
ATOM 2096 N N . PRO A 1 264 ? -11.404 4.939 11.136 1.00 98.12 264 PRO A N 1
ATOM 2097 C CA . PRO A 1 264 ? -11.901 4.502 12.436 1.00 98.12 264 PRO A CA 1
ATOM 2098 C C . PRO A 1 264 ? -11.118 3.281 12.925 1.00 98.12 264 PRO A C 1
ATOM 2100 O O . PRO A 1 264 ? -10.875 2.345 12.157 1.00 98.12 264 PRO A O 1
ATOM 2103 N N . VAL A 1 265 ? -10.761 3.279 14.207 1.00 98.19 265 VAL A N 1
ATOM 2104 C CA . VAL A 1 265 ? -10.091 2.152 14.869 1.00 98.19 265 VAL A CA 1
ATOM 2105 C C . VAL A 1 265 ? -11.000 1.579 15.945 1.00 98.19 265 VAL A C 1
ATOM 2107 O O . VAL A 1 265 ? -11.535 0.494 15.741 1.00 98.19 265 VAL A O 1
ATOM 2110 N N . PHE A 1 266 ? -11.229 2.309 17.041 1.00 97.00 266 PHE A N 1
ATOM 2111 C CA . PHE A 1 266 ? -12.048 1.839 18.164 1.00 97.00 266 PHE A CA 1
ATOM 2112 C C . PHE A 1 266 ? -13.454 1.414 17.720 1.00 97.00 266 PHE A C 1
ATOM 2114 O O . PHE A 1 266 ? -13.886 0.289 17.954 1.00 97.00 266 PHE A O 1
ATOM 2121 N N . ASP A 1 267 ? -14.139 2.296 16.995 1.00 96.56 267 ASP A N 1
ATOM 2122 C CA . ASP A 1 267 ? -15.495 2.067 16.496 1.00 96.56 267 ASP A CA 1
ATOM 2123 C C . ASP A 1 267 ? -15.570 0.843 15.559 1.00 96.56 267 ASP A C 1
ATOM 2125 O O . ASP A 1 267 ? -16.534 0.073 15.602 1.00 96.56 267 ASP A O 1
ATOM 2129 N N . LEU A 1 268 ? -14.544 0.640 14.722 1.00 97.31 268 LEU A N 1
ATOM 2130 C CA . LEU A 1 268 ? -14.456 -0.537 13.856 1.00 97.31 268 LEU A CA 1
ATOM 2131 C C . LEU A 1 268 ? -14.177 -1.799 14.680 1.00 97.31 268 LEU A C 1
ATOM 2133 O O . LEU A 1 268 ? -14.796 -2.827 14.425 1.00 97.31 268 LEU A O 1
ATOM 2137 N N . HIS A 1 269 ? -13.297 -1.722 15.678 1.00 96.62 269 HIS A N 1
ATOM 2138 C CA . HIS A 1 269 ? -13.000 -2.834 16.574 1.00 96.62 269 HIS A CA 1
ATOM 2139 C C . HIS A 1 269 ? -14.253 -3.313 17.309 1.00 96.62 269 HIS A C 1
ATOM 2141 O O . HIS A 1 269 ? -14.571 -4.499 17.258 1.00 96.62 269 HIS A O 1
ATOM 2147 N N . GLU A 1 270 ? -15.031 -2.399 17.893 1.00 95.38 270 GLU A N 1
ATOM 2148 C CA . GLU A 1 270 ? -16.325 -2.720 18.506 1.00 95.38 270 GLU A CA 1
ATOM 2149 C C . GLU A 1 270 ? -17.268 -3.380 17.489 1.00 95.38 270 GLU A C 1
ATOM 2151 O O . GLU A 1 270 ? -17.912 -4.397 17.767 1.00 95.38 270 GLU A O 1
ATOM 2156 N N . ALA A 1 271 ? -17.302 -2.863 16.258 1.00 95.19 271 ALA A N 1
ATOM 2157 C CA . ALA A 1 271 ? -18.062 -3.474 15.176 1.00 95.19 271 ALA A CA 1
ATOM 2158 C C . ALA A 1 271 ? -17.546 -4.868 14.783 1.00 95.19 271 ALA A C 1
ATOM 2160 O O . ALA A 1 271 ? -18.343 -5.659 14.284 1.00 95.19 271 ALA A O 1
ATOM 2161 N N . GLN A 1 272 ? -16.287 -5.222 15.048 1.00 94.56 272 GLN A N 1
ATOM 2162 C CA . GLN A 1 272 ? -15.688 -6.537 14.783 1.00 94.56 272 GLN A CA 1
ATOM 2163 C C . GLN A 1 272 ? -15.856 -7.537 15.940 1.00 94.56 272 GLN A C 1
ATOM 2165 O O . GLN A 1 272 ? -16.102 -8.713 15.674 1.00 94.56 272 GLN A O 1
ATOM 2170 N N . SER A 1 273 ? -15.767 -7.097 17.198 1.00 91.12 273 SER A N 1
ATOM 2171 C CA . SER A 1 273 ? -15.688 -7.976 18.376 1.00 91.12 273 SER A CA 1
ATOM 2172 C C . SER A 1 273 ? -16.966 -8.022 19.224 1.00 91.12 273 SER A C 1
ATOM 2174 O O . SER A 1 273 ? -17.297 -9.071 19.775 1.00 91.12 273 SER A O 1
ATOM 2176 N N . SER A 1 274 ? -17.737 -6.931 19.293 1.00 85.50 274 SER A N 1
ATOM 2177 C CA . SER A 1 274 ? -18.897 -6.823 20.192 1.00 85.50 274 SER A CA 1
ATOM 2178 C C . SER A 1 274 ? -20.047 -7.758 19.799 1.00 85.50 274 SER A C 1
ATOM 2180 O O . SER A 1 274 ? -20.341 -7.946 18.618 1.00 85.50 274 SER A O 1
ATOM 2182 N N . SER A 1 275 ? -20.758 -8.333 20.767 1.00 79.31 275 SER A N 1
ATOM 2183 C CA . SER A 1 275 ? -21.999 -9.080 20.501 1.00 79.31 275 SER A CA 1
ATOM 2184 C C . SER A 1 275 ? -23.178 -8.160 20.151 1.00 79.31 275 SER A C 1
ATOM 2186 O O . SER A 1 275 ? -24.132 -8.595 19.506 1.00 79.31 275 SER A O 1
ATOM 2188 N N . ALA A 1 276 ? -23.099 -6.879 20.528 1.00 78.62 276 ALA A N 1
ATOM 2189 C CA . ALA A 1 276 ? -24.121 -5.865 20.294 1.00 78.62 276 ALA A CA 1
ATOM 2190 C C . ALA A 1 276 ? -23.484 -4.556 19.782 1.00 78.62 276 ALA A C 1
ATOM 2192 O O . ALA A 1 276 ? -23.509 -3.541 20.479 1.00 78.62 276 ALA A O 1
ATOM 2193 N N . PRO A 1 277 ? -22.907 -4.554 18.565 1.00 83.50 277 PRO A N 1
ATOM 2194 C CA . PRO A 1 277 ? -22.242 -3.376 18.023 1.00 83.50 277 PRO A CA 1
ATOM 2195 C C . PRO A 1 277 ? -23.230 -2.223 17.813 1.00 83.50 277 PRO A C 1
ATOM 2197 O O . PRO A 1 277 ? -24.434 -2.428 17.610 1.00 83.50 277 PRO A O 1
ATOM 2200 N N . ARG A 1 278 ? -22.712 -0.988 17.813 1.00 86.38 278 ARG A N 1
ATOM 2201 C CA . ARG A 1 278 ? -23.512 0.222 17.592 1.00 86.38 278 ARG A CA 1
ATOM 2202 C C . ARG A 1 278 ? -24.261 0.140 16.259 1.00 86.38 278 ARG A C 1
ATOM 2204 O O . ARG A 1 278 ? -23.671 0.215 15.179 1.00 86.38 278 ARG A O 1
ATOM 2211 N N . ARG A 1 279 ? -25.586 0.008 16.339 1.00 86.44 279 ARG A N 1
ATOM 2212 C CA . ARG A 1 279 ? -26.452 -0.145 15.164 1.00 86.44 279 ARG A CA 1
ATOM 2213 C C . ARG A 1 279 ? -26.365 1.079 14.254 1.00 86.44 279 ARG A C 1
ATOM 2215 O O . ARG A 1 279 ? -26.401 2.212 14.723 1.00 86.44 279 ARG A O 1
ATOM 2222 N N . GLY A 1 280 ? -26.281 0.829 12.950 1.00 89.62 280 GLY A N 1
ATOM 2223 C CA . GLY A 1 280 ? -26.321 1.863 11.914 1.00 89.62 280 GLY A CA 1
ATOM 2224 C C . GLY A 1 280 ? -25.012 2.622 11.686 1.00 89.62 280 GLY A C 1
ATOM 2225 O O . GLY A 1 280 ? -24.961 3.415 10.755 1.00 89.62 280 GLY A O 1
ATOM 2226 N N . LEU A 1 281 ? -23.950 2.381 12.467 1.00 95.94 281 LEU A N 1
ATOM 2227 C CA . LEU A 1 281 ? -22.651 3.017 12.222 1.00 95.94 281 LEU A CA 1
ATOM 2228 C C . LEU A 1 281 ? -21.901 2.337 11.065 1.00 95.94 281 LEU A C 1
ATOM 2230 O O . LEU A 1 281 ? -21.557 2.979 10.072 1.00 95.94 281 LEU A O 1
ATOM 2234 N N . PHE A 1 282 ? -21.705 1.024 11.165 1.00 97.19 282 PHE A N 1
ATOM 2235 C CA . PHE A 1 282 ? -21.120 0.190 10.114 1.00 97.19 282 PHE A CA 1
ATOM 2236 C C . PHE A 1 282 ? -22.177 -0.701 9.464 1.00 97.19 282 PHE A C 1
ATOM 2238 O O . PHE A 1 282 ? -23.292 -0.865 9.968 1.00 97.19 282 PHE A O 1
ATOM 2245 N N . LYS A 1 283 ? -21.829 -1.289 8.318 1.00 95.25 283 LYS A N 1
ATOM 2246 C CA . LYS A 1 283 ? -22.565 -2.428 7.769 1.00 95.25 283 LYS A CA 1
ATOM 2247 C C . LYS A 1 283 ? -22.551 -3.592 8.764 1.00 95.25 283 LYS A C 1
ATOM 2249 O O . LYS A 1 283 ? -21.712 -3.657 9.655 1.00 95.25 283 LYS A O 1
ATOM 2254 N N . ASN A 1 284 ? -23.491 -4.518 8.606 1.00 92.75 284 ASN A N 1
ATOM 2255 C CA . ASN A 1 284 ? -23.454 -5.761 9.370 1.00 92.75 284 ASN A CA 1
ATOM 2256 C C . ASN A 1 284 ? -22.207 -6.563 8.988 1.00 92.75 284 ASN A C 1
ATOM 2258 O O . ASN A 1 284 ? -21.775 -6.515 7.832 1.00 92.75 284 ASN A O 1
ATOM 2262 N N . ARG A 1 285 ? -21.682 -7.332 9.946 1.00 93.56 285 ARG A N 1
ATOM 2263 C CA . ARG A 1 285 ? -20.623 -8.308 9.679 1.00 93.56 285 ARG A CA 1
ATOM 2264 C C . ARG A 1 285 ? -21.055 -9.242 8.545 1.00 93.56 285 ARG A C 1
ATOM 2266 O O . ARG A 1 285 ? -22.228 -9.631 8.499 1.00 93.56 285 ARG A O 1
ATOM 2273 N N . PRO A 1 286 ? -20.140 -9.604 7.637 1.00 92.56 286 PRO A N 1
ATOM 2274 C CA . PRO A 1 286 ? -20.463 -10.516 6.558 1.00 92.56 286 PRO A CA 1
ATOM 2275 C C . PRO A 1 286 ? -20.780 -11.918 7.112 1.00 92.56 286 PRO A C 1
ATOM 2277 O O . PRO A 1 286 ? -20.342 -12.273 8.213 1.00 92.56 286 PRO A O 1
ATOM 2280 N N . PRO A 1 287 ? -21.531 -12.743 6.363 1.00 89.94 287 PRO A N 1
ATOM 2281 C CA . PRO A 1 287 ? -21.734 -14.144 6.718 1.00 89.94 287 PRO A CA 1
ATOM 2282 C C . PRO A 1 287 ? -20.398 -14.869 6.942 1.00 89.94 287 PRO A C 1
ATOM 2284 O O . PRO A 1 287 ? -19.446 -14.660 6.194 1.00 89.94 287 PRO A O 1
ATOM 2287 N N . GLY A 1 288 ? -20.324 -15.724 7.965 1.00 85.38 288 GLY A N 1
ATOM 2288 C CA . GLY A 1 288 ? -19.113 -16.492 8.282 1.00 85.38 288 GLY A CA 1
ATOM 2289 C C . GLY A 1 288 ? -17.974 -15.695 8.936 1.00 85.38 288 GLY A C 1
ATOM 2290 O O . GLY A 1 288 ? -16.883 -16.239 9.094 1.00 85.38 288 GLY A O 1
ATOM 2291 N N . TYR A 1 289 ? -18.203 -14.434 9.325 1.00 86.94 289 TYR A N 1
ATOM 2292 C CA . TYR A 1 289 ? -17.194 -13.613 10.007 1.00 86.94 289 TYR A CA 1
ATOM 2293 C C . TYR A 1 289 ? -16.844 -14.134 11.412 1.00 86.94 289 TYR A C 1
ATOM 2295 O O . TYR A 1 289 ? -15.670 -14.262 11.747 1.00 86.94 289 TYR A O 1
ATOM 2303 N N . GLY A 1 290 ? -17.864 -14.439 12.224 1.00 81.19 290 GLY A N 1
ATOM 2304 C CA . GLY A 1 290 ? -17.712 -15.036 13.557 1.00 81.19 290 GLY A CA 1
ATOM 2305 C C . GLY A 1 290 ? -17.861 -16.555 13.503 1.00 81.19 290 GLY A C 1
ATOM 2306 O O . GLY A 1 290 ? -16.873 -17.285 13.439 1.00 81.19 290 GLY A O 1
ATOM 2307 N N . ASP A 1 291 ? -19.109 -17.026 13.470 1.00 79.25 291 ASP A N 1
ATOM 2308 C CA . ASP A 1 291 ? -19.424 -18.454 13.404 1.00 79.25 291 ASP A CA 1
ATOM 2309 C C . ASP A 1 291 ? -19.216 -18.998 11.986 1.00 79.25 291 ASP A C 1
ATOM 2311 O O . ASP A 1 291 ? -20.002 -18.750 11.064 1.00 79.25 291 ASP A O 1
ATOM 2315 N N . LYS A 1 292 ? -18.127 -19.746 11.797 1.00 80.94 292 LYS A N 1
ATOM 2316 C CA . LYS A 1 292 ? -17.800 -20.383 10.518 1.00 80.94 292 LYS A CA 1
ATOM 2317 C C . LYS A 1 292 ? -18.511 -21.726 10.398 1.00 80.94 292 LYS A C 1
ATOM 2319 O O . LYS A 1 292 ? -18.195 -22.677 11.107 1.00 80.94 292 LYS A O 1
ATOM 2324 N N . ILE A 1 293 ? -19.433 -21.821 9.444 1.00 86.56 293 ILE A N 1
ATOM 2325 C CA . ILE A 1 293 ? -20.056 -23.089 9.056 1.00 86.56 293 ILE A CA 1
ATOM 2326 C C . ILE A 1 293 ? -19.139 -23.788 8.048 1.00 86.56 293 ILE A C 1
ATOM 2328 O O . ILE A 1 293 ? -18.760 -23.203 7.032 1.00 86.56 293 ILE A O 1
ATOM 2332 N N . ARG A 1 294 ? -18.789 -25.053 8.308 1.00 85.69 294 ARG A N 1
ATOM 2333 C CA . ARG A 1 294 ? -18.040 -25.870 7.346 1.00 85.69 294 ARG A CA 1
ATOM 2334 C C . ARG A 1 294 ? -18.938 -26.196 6.154 1.00 85.69 294 ARG A C 1
ATOM 2336 O O . ARG A 1 294 ? -19.924 -26.913 6.298 1.00 85.69 294 ARG A O 1
ATOM 2343 N N . LEU A 1 295 ? -18.570 -25.695 4.980 1.00 87.81 295 LEU A N 1
ATOM 2344 C CA . LEU A 1 295 ? -19.245 -26.041 3.733 1.00 87.81 295 LEU A CA 1
ATOM 2345 C C . LEU A 1 295 ? -18.887 -27.475 3.320 1.00 87.81 295 LEU A C 1
ATOM 2347 O O . LEU A 1 295 ? -17.739 -27.905 3.462 1.00 87.81 295 LEU A O 1
ATOM 2351 N N . VAL A 1 296 ? -19.871 -28.207 2.800 1.00 91.94 296 VAL A N 1
ATOM 2352 C CA . VAL A 1 296 ? -19.704 -29.556 2.243 1.00 91.94 296 VAL A CA 1
ATOM 2353 C C . VAL A 1 296 ? -20.060 -29.488 0.765 1.00 91.94 296 VAL A C 1
ATOM 2355 O O . VAL A 1 296 ? -21.167 -29.083 0.414 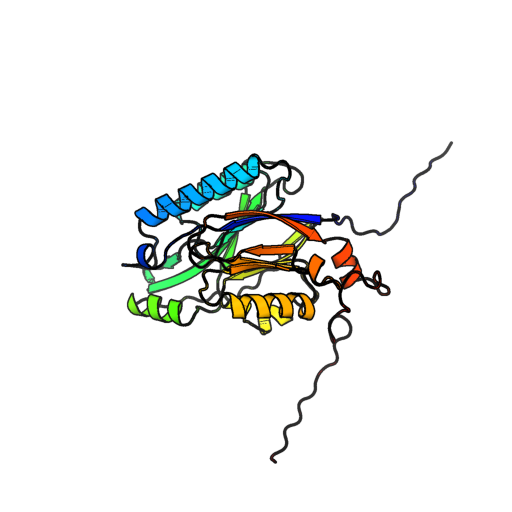1.00 91.94 296 VAL A O 1
ATOM 2358 N N . SER A 1 297 ? -19.121 -29.850 -0.108 1.00 90.69 297 SER A N 1
ATOM 2359 C CA . SER A 1 297 ? -19.382 -29.939 -1.543 1.00 90.69 297 SER A CA 1
ATOM 2360 C C . SER A 1 297 ? -20.048 -31.274 -1.878 1.00 90.69 297 SER A C 1
ATOM 2362 O O . SER A 1 297 ? -19.758 -32.312 -1.286 1.00 90.69 297 SER A O 1
ATOM 2364 N N . THR A 1 298 ? -20.979 -31.263 -2.826 1.00 93.81 298 THR A N 1
ATOM 2365 C CA . THR A 1 298 ? -21.568 -32.477 -3.403 1.00 93.81 298 THR A CA 1
ATOM 2366 C C . THR A 1 298 ? -21.603 -32.295 -4.909 1.00 93.81 298 THR A C 1
ATOM 2368 O O . THR A 1 298 ? -22.225 -31.356 -5.398 1.00 93.81 298 THR A O 1
ATOM 2371 N N . THR A 1 299 ? -20.938 -33.183 -5.641 1.00 92.62 299 THR A N 1
ATOM 2372 C CA . THR A 1 299 ? -20.899 -33.143 -7.106 1.00 92.62 299 THR A CA 1
ATOM 2373 C C . THR A 1 299 ? -21.841 -34.203 -7.654 1.00 92.62 299 THR A C 1
ATOM 2375 O O . THR A 1 299 ? -21.749 -35.372 -7.280 1.00 92.62 299 THR A O 1
ATOM 2378 N N . ARG A 1 300 ? -22.752 -33.802 -8.541 1.00 92.31 300 ARG A N 1
ATOM 2379 C CA . ARG A 1 300 ? -23.608 -34.710 -9.311 1.00 92.31 300 ARG A CA 1
ATOM 2380 C C . ARG A 1 300 ? -23.398 -34.431 -10.792 1.00 92.31 300 ARG A C 1
ATOM 2382 O O . ARG A 1 300 ? -23.301 -33.270 -11.178 1.00 92.31 300 ARG A O 1
ATOM 2389 N N . ILE A 1 301 ? -23.318 -35.487 -11.592 1.00 84.38 301 ILE A N 1
ATOM 2390 C CA . ILE A 1 301 ? -23.345 -35.375 -13.053 1.00 84.38 301 ILE A CA 1
ATOM 2391 C C . ILE A 1 301 ? -24.802 -35.069 -13.432 1.00 84.38 301 ILE A C 1
ATOM 2393 O O . ILE A 1 301 ? -25.695 -35.792 -12.985 1.00 84.38 301 ILE A O 1
ATOM 2397 N N . ILE A 1 302 ? -25.022 -33.967 -14.155 1.00 82.00 302 ILE A N 1
ATOM 2398 C CA . ILE A 1 302 ? -26.331 -33.518 -14.664 1.00 82.00 302 ILE A CA 1
ATOM 2399 C C . ILE A 1 302 ? -26.391 -33.825 -16.155 1.00 82.00 302 ILE A C 1
ATOM 2401 O O . ILE A 1 302 ? -25.365 -33.561 -16.824 1.00 82.00 302 ILE A O 1
#

Sequence (302 aa):
MTNCDSQNTNGSNLSEFLRIGLIQTTLDNNVAWTKAPRMELSEEIRAWNEIQRGLASINSSPFKPDIVILPELALPRPHIRDFKRICAELGVIGITGVDYLVDSDKSTVSNQALVVVPQNWPKGTGKYCTPFYVGKTYPAPFEEKTISNFGLRFKPDPTLWLFDSDSFGHIGVCICYDFMDIERSAIYCGKIHHLFVLAYNRDSTSFYHLAESLSRTIFCNVVLCNTGHYGGSLVISPYYDPYRRTIYRHEGSGLFTIQVVQLPVFDLHEAQSSSAPRRGLFKNRPPGYGDKIRLVSTTRII

Secondary structure (DSSP, 8-state):
---------------SEEEEEEEE----HHHHTSSSSS--HHHHHHHHHHHHHHHHHHHH-SS--SEEE--TT-B-GGGHHHHHHHHHHHT-EEEEEEEEEEETTTTEEEEEEEEEEETTTTT---S-EEEEEEE-SS--HHHHHHHHHTT-EE-------EEE-GGG-EEEEEEGGGGG-HHHHHHHTTT-SEEEEEE--S-HHHHHHHHHHHIIIIISEEEEEE-TTT--EEEE--BSSHHHHEEEEE--SS--EEEEEEEESHHHHHHHH-SS--TTTBPPPPTTSSS-----------

InterPro domains:
  IPR003010 Carbon-nitrogen hydrolase [PS50263] (23-265)
  IPR036526 Carbon-nitrogen hydrolase superfamily [G3DSA:3.60.110.10] (18-278)
  IPR036526 Carbon-nitrogen hydrolase superfamily [SSF56317] (15-253)